Protein AF-A0A1H2L868-F1 (afdb_monomer_lite)

Secondary structure (DSSP, 8-state):
-PPPPPSEEEEEETTEEEEEEEEEEEEEETTEEEEEEEEEEEE--SSS--EEEEEEEEEESSPPPHHHHHHHHHHHHHHHHHHTTSS-GGG--S-HHHHHHHHHTHHHHHHHHHHSS-HHHHHHT---TTTHHHHHHHHHHHHHHHHH--SS-SS-HHHHHHHHHHHHHTT-EEEE--SS-TTS--SEEEEGGGGGGTSPSEEEEEEETTEEEEEEEEEEEE-TTT-SEEEEEEE-------------------------------------------------------

Organism: NCBI:txid419479

Sequence (290 aa):
MAAEDPDEVRCVVGDLRLSVSRLGSGPLRPGEMVTHFESHVRSTSRDLPGQLFDHLFDTAEGALTARHGLRLWAGHLVQAGEDFYSDDPGGVRYPIWLSAMAARYLFDLRMVALTGATPAEMLTVGIPADRLLVGVEVAREALRAEARLSGPRLVRPESLDELRRIAANADQDVTVADPDDPRGPPLYEGPASEAHQRLSPGRYRAHLLHQPAHRLVVIVARSEMYGGPMAASFSRLRSVERPRQRANGPGAHGAATEAPSARQQSDRWAPGPRSSPRGAGGIDPPAPGL

Radius of gyration: 28.69 Å; chains: 1; bounding box: 59×84×82 Å

pLDDT: mean 76.18, std 21.94, range [26.8, 97.38]

Structure (mmCIF, N/CA/C/O backbone):
data_AF-A0A1H2L868-F1
#
_entry.id   AF-A0A1H2L868-F1
#
loop_
_atom_site.group_PDB
_atom_site.id
_atom_site.type_symbol
_atom_site.label_atom_id
_atom_site.label_alt_id
_atom_site.label_comp_id
_atom_site.label_asym_id
_atom_site.label_entity_id
_atom_site.label_seq_id
_atom_site.pdbx_PDB_ins_code
_atom_site.Cartn_x
_atom_site.Cartn_y
_atom_site.Cartn_z
_atom_site.occupancy
_atom_site.B_iso_or_equiv
_atom_site.auth_seq_id
_atom_site.auth_comp_id
_atom_site.auth_asym_id
_atom_site.auth_atom_id
_atom_site.pdbx_PDB_model_num
ATOM 1 N N . MET A 1 1 ? 7.483 -27.340 4.546 1.00 33.59 1 MET A N 1
ATOM 2 C CA . MET A 1 1 ? 6.674 -26.968 5.724 1.00 33.59 1 MET A CA 1
ATOM 3 C C . MET A 1 1 ? 6.273 -25.521 5.528 1.00 33.59 1 MET A C 1
ATOM 5 O O . MET A 1 1 ? 7.167 -24.692 5.413 1.00 33.59 1 MET A O 1
ATOM 9 N N . ALA A 1 2 ? 4.983 -25.249 5.322 1.00 35.41 2 ALA A N 1
ATOM 10 C CA . ALA A 1 2 ? 4.480 -23.883 5.206 1.00 35.41 2 ALA A CA 1
ATOM 11 C C . ALA A 1 2 ? 4.617 -23.203 6.574 1.00 35.41 2 ALA A C 1
ATOM 13 O O . ALA A 1 2 ? 4.328 -23.838 7.585 1.00 35.41 2 ALA A O 1
ATOM 14 N N . ALA A 1 3 ? 5.100 -21.963 6.608 1.00 42.28 3 ALA A N 1
ATOM 15 C CA . ALA A 1 3 ? 4.953 -21.142 7.799 1.00 42.28 3 ALA A CA 1
ATOM 16 C C . ALA A 1 3 ? 3.449 -20.903 7.975 1.00 42.28 3 ALA A C 1
ATOM 18 O O . ALA A 1 3 ? 2.815 -20.368 7.066 1.00 42.28 3 ALA A O 1
ATOM 19 N N . GLU A 1 4 ? 2.872 -21.388 9.072 1.00 51.34 4 GLU A N 1
ATOM 20 C CA . GLU A 1 4 ? 1.517 -21.008 9.458 1.00 51.34 4 GLU A CA 1
ATOM 21 C C . GLU A 1 4 ? 1.488 -19.484 9.598 1.00 51.34 4 GLU A C 1
ATOM 23 O O . GLU A 1 4 ? 2.304 -18.903 10.317 1.00 51.34 4 GLU A O 1
ATOM 28 N N . ASP A 1 5 ? 0.598 -18.836 8.845 1.00 61.66 5 ASP A N 1
ATOM 29 C CA . ASP A 1 5 ? 0.342 -17.411 9.023 1.00 61.66 5 ASP A CA 1
ATOM 30 C C . ASP A 1 5 ? -0.231 -17.222 10.434 1.00 61.66 5 ASP A C 1
ATOM 32 O O . ASP A 1 5 ? -1.131 -17.973 10.821 1.00 61.66 5 ASP A O 1
ATOM 36 N N . PRO A 1 6 ? 0.280 -16.262 11.218 1.00 75.12 6 PRO A N 1
ATOM 37 C CA . PRO A 1 6 ? -0.116 -16.127 12.608 1.00 75.12 6 PRO A CA 1
ATOM 38 C C . PRO A 1 6 ? -1.610 -15.792 12.714 1.00 75.12 6 PRO A C 1
ATOM 40 O O . PRO A 1 6 ? -2.124 -14.944 11.980 1.00 75.12 6 PRO A O 1
ATOM 43 N N . ASP A 1 7 ? -2.300 -16.442 13.656 1.00 88.00 7 ASP A N 1
ATOM 44 C CA . ASP A 1 7 ? -3.718 -16.181 13.942 1.00 88.00 7 ASP A CA 1
ATOM 45 C C . ASP A 1 7 ? -3.952 -14.779 14.533 1.00 88.00 7 ASP A C 1
ATOM 47 O O . ASP A 1 7 ? -5.082 -14.302 14.528 1.00 88.00 7 ASP A O 1
ATOM 51 N N . GLU A 1 8 ? -2.901 -14.086 14.980 1.00 92.56 8 GLU A N 1
ATOM 52 C CA . GLU A 1 8 ? -2.934 -12.685 15.405 1.00 92.56 8 GLU A CA 1
ATOM 53 C C . GLU A 1 8 ? -1.873 -11.869 14.655 1.00 92.56 8 GLU A C 1
ATOM 55 O O . GLU A 1 8 ? -0.712 -12.265 14.545 1.00 92.56 8 GLU A O 1
ATOM 60 N N . VAL A 1 9 ? -2.253 -10.682 14.184 1.00 92.19 9 VAL A N 1
ATOM 61 C CA . VAL A 1 9 ? -1.335 -9.699 13.604 1.00 92.19 9 VAL A CA 1
ATOM 62 C C . VAL A 1 9 ? -1.445 -8.394 14.378 1.00 92.19 9 VAL A C 1
ATOM 64 O O . VAL A 1 9 ? -2.538 -7.898 14.645 1.00 92.19 9 VAL A O 1
ATOM 67 N N . ARG A 1 10 ? -0.290 -7.812 14.709 1.00 93.56 10 ARG A N 1
ATOM 68 C CA . ARG A 1 10 ? -0.182 -6.501 15.354 1.00 93.56 10 ARG A CA 1
ATOM 69 C C . ARG A 1 10 ? 0.556 -5.535 14.450 1.00 93.56 10 ARG A C 1
ATOM 71 O O . ARG A 1 10 ? 1.509 -5.914 13.784 1.00 93.56 10 ARG A O 1
ATOM 78 N N . CYS A 1 11 ? 0.119 -4.289 14.471 1.00 91.00 11 CYS A N 1
ATOM 79 C CA . CYS A 1 11 ? 0.596 -3.232 13.601 1.00 91.00 11 CYS A CA 1
ATOM 80 C C . CYS A 1 11 ? 0.611 -1.911 14.382 1.00 91.00 11 CYS A C 1
ATOM 82 O O . CYS A 1 11 ? -0.270 -1.655 15.205 1.00 91.00 11 CYS A O 1
ATOM 84 N N . VAL A 1 12 ? 1.614 -1.067 14.140 1.00 92.25 12 VAL A N 1
ATOM 85 C CA . VAL A 1 12 ? 1.717 0.265 14.752 1.00 92.25 12 VAL A CA 1
ATOM 86 C C . VAL A 1 12 ? 1.637 1.316 13.656 1.00 92.25 12 VAL A C 1
ATOM 88 O O . VAL A 1 12 ? 2.426 1.295 12.718 1.00 92.25 12 VAL A O 1
ATOM 91 N N . VAL A 1 13 ? 0.689 2.239 13.790 1.00 90.81 13 VAL A N 1
ATOM 92 C CA . VAL A 1 13 ? 0.456 3.339 12.852 1.00 90.81 13 VAL A CA 1
ATOM 93 C C . VAL A 1 13 ? 0.521 4.647 13.628 1.00 90.81 13 VAL A C 1
ATOM 95 O O . VAL A 1 13 ? -0.447 5.058 14.265 1.00 90.81 13 VAL A O 1
ATOM 98 N N . GLY A 1 14 ? 1.699 5.272 13.642 1.00 88.88 14 GLY A N 1
ATOM 99 C CA . GLY A 1 14 ? 1.957 6.434 14.488 1.00 88.88 14 GLY A CA 1
ATOM 100 C C . GLY A 1 14 ? 1.687 6.129 15.964 1.00 88.88 14 GLY A C 1
ATOM 101 O O . GLY A 1 14 ? 2.317 5.245 16.541 1.00 88.88 14 GLY A O 1
ATOM 102 N N . ASP A 1 15 ? 0.733 6.847 16.559 1.00 94.19 15 ASP A N 1
ATOM 103 C CA . ASP A 1 15 ? 0.307 6.648 17.950 1.00 94.19 15 ASP A CA 1
ATOM 104 C C . ASP A 1 15 ? -0.870 5.657 18.080 1.00 94.19 15 ASP A C 1
ATOM 106 O O . ASP A 1 15 ? -1.464 5.537 19.149 1.00 94.19 15 ASP A O 1
ATOM 110 N N . LEU A 1 16 ? -1.240 4.943 17.013 1.00 95.50 16 LEU A N 1
ATOM 111 C CA . LEU A 1 16 ? -2.230 3.868 17.045 1.00 95.50 16 LEU A CA 1
ATOM 112 C C . LEU A 1 16 ? -1.546 2.503 17.091 1.00 95.50 16 LEU A C 1
ATOM 114 O O . LEU A 1 16 ? -0.662 2.190 16.296 1.00 95.50 16 LEU A O 1
ATOM 118 N N . ARG A 1 17 ? -2.009 1.650 18.001 1.00 96.12 17 ARG A N 1
ATOM 119 C CA . ARG A 1 17 ? -1.684 0.224 18.040 1.00 96.12 17 ARG A CA 1
ATOM 120 C C . ARG A 1 17 ? -2.900 -0.557 17.580 1.00 96.12 17 ARG A C 1
ATOM 122 O O . ARG A 1 17 ? -3.937 -0.496 18.235 1.00 96.12 17 ARG A O 1
ATOM 129 N N . LEU A 1 18 ? -2.753 -1.266 16.471 1.00 96.31 18 LEU A N 1
ATOM 130 C CA . LEU A 1 18 ? -3.766 -2.125 15.875 1.00 96.31 18 LEU A CA 1
ATOM 131 C C . LEU A 1 18 ? -3.410 -3.582 16.165 1.00 96.31 18 LEU A C 1
ATOM 133 O O . LEU A 1 18 ? -2.257 -3.988 16.014 1.00 96.31 18 LEU A O 1
ATOM 137 N N . SER A 1 19 ? -4.396 -4.372 16.556 1.00 96.25 19 SER A N 1
ATOM 138 C CA . SER A 1 19 ? -4.276 -5.821 16.688 1.00 96.25 19 SER A CA 1
ATOM 139 C C . SER A 1 19 ? -5.515 -6.469 16.101 1.00 96.25 19 SER A C 1
ATOM 141 O O . SER A 1 19 ? -6.626 -6.052 16.426 1.00 96.25 19 SER A O 1
ATOM 143 N N . VAL A 1 20 ? -5.319 -7.469 15.248 1.00 96.69 20 VAL A N 1
ATOM 144 C CA . VAL A 1 20 ? -6.406 -8.259 14.680 1.00 96.69 20 VAL A CA 1
ATOM 145 C C . VAL A 1 20 ? -6.110 -9.736 14.864 1.00 96.69 20 VAL A C 1
ATOM 147 O O . VAL A 1 20 ? -5.048 -10.207 14.456 1.00 96.69 20 VAL A O 1
ATOM 150 N N . SER A 1 21 ? -7.069 -10.455 15.437 1.00 95.88 21 SER A N 1
ATOM 151 C CA . SER A 1 21 ? -7.020 -11.899 15.647 1.00 95.88 21 SER A CA 1
ATOM 152 C C . SER A 1 21 ? -8.098 -12.579 14.813 1.00 95.88 21 SER A C 1
ATOM 154 O O . SER A 1 21 ? -9.251 -12.150 14.800 1.00 95.88 21 SER A O 1
ATOM 156 N N . ARG A 1 22 ? -7.751 -13.654 14.108 1.00 94.12 22 ARG A N 1
ATOM 157 C CA . ARG A 1 22 ? -8.720 -14.506 13.417 1.00 94.12 22 ARG A CA 1
ATOM 158 C C . ARG A 1 22 ? -9.338 -15.464 14.430 1.00 94.12 22 ARG A C 1
ATOM 160 O O . ARG A 1 22 ? -8.647 -16.324 14.963 1.00 94.12 22 ARG A O 1
ATOM 167 N N . LEU A 1 23 ? -10.643 -15.347 14.653 1.00 92.88 23 LEU A N 1
ATOM 168 C CA . LEU A 1 23 ? -11.370 -16.200 15.597 1.00 92.88 23 LEU A CA 1
ATOM 169 C C . LEU A 1 23 ? -11.798 -17.529 14.970 1.00 92.88 23 LEU A C 1
ATOM 171 O O . LEU A 1 23 ? -11.873 -18.551 15.647 1.00 92.88 23 LEU A O 1
ATOM 175 N N . GLY A 1 24 ? -12.069 -17.531 13.666 1.00 89.75 24 GLY A N 1
ATOM 176 C CA . GLY A 1 24 ? -12.454 -18.738 12.950 1.00 89.75 24 GLY A CA 1
ATOM 177 C C . GLY A 1 24 ? -12.959 -18.447 11.548 1.00 89.75 24 GLY A C 1
ATOM 178 O O . GLY A 1 24 ? -13.069 -17.298 11.119 1.00 89.75 24 GLY A O 1
ATOM 179 N N . SER A 1 25 ? -13.246 -19.501 10.794 1.00 90.69 25 SER A N 1
ATOM 180 C CA . SER A 1 25 ? -13.912 -19.394 9.496 1.00 90.69 25 SER A CA 1
ATOM 181 C C . SER A 1 25 ? -14.921 -20.520 9.342 1.00 90.69 25 SER A C 1
ATOM 183 O O . SER A 1 25 ? -14.668 -21.640 9.782 1.00 90.69 25 SER A O 1
ATOM 185 N N . GLY A 1 26 ? -16.056 -20.222 8.720 1.00 88.56 26 GLY A N 1
ATOM 186 C CA . GLY A 1 26 ? -17.133 -21.178 8.489 1.00 88.56 26 GLY A CA 1
ATOM 187 C C . GLY A 1 26 ? -17.701 -21.045 7.078 1.00 88.56 26 GLY A C 1
ATOM 188 O O . GLY A 1 26 ? -17.600 -19.975 6.479 1.00 88.56 26 GLY A O 1
ATOM 189 N N . PRO A 1 27 ? -18.281 -22.114 6.513 1.00 90.25 27 PRO A N 1
ATOM 190 C CA . PRO A 1 27 ? -18.964 -22.024 5.230 1.00 90.25 27 PRO A CA 1
ATOM 191 C C . PRO A 1 27 ? -20.231 -21.170 5.367 1.00 90.25 27 PRO A C 1
ATOM 193 O O . PRO A 1 27 ? -21.041 -21.403 6.264 1.00 90.25 27 PRO A O 1
ATOM 196 N N . LEU A 1 28 ? -20.411 -20.205 4.464 1.00 85.62 28 LEU A N 1
ATOM 197 C CA . LEU A 1 28 ? -21.647 -19.424 4.344 1.00 85.62 28 LEU A CA 1
ATOM 198 C C . LEU A 1 28 ? -22.523 -19.966 3.206 1.00 85.62 28 LEU A C 1
ATOM 200 O O . LEU A 1 28 ? -23.734 -20.121 3.362 1.00 85.62 28 LEU A O 1
ATOM 204 N N . ARG A 1 29 ? -21.898 -20.289 2.066 1.00 85.56 29 ARG A N 1
ATOM 205 C CA . ARG A 1 29 ? -22.518 -20.878 0.867 1.00 85.56 29 ARG A CA 1
ATOM 206 C C . ARG A 1 29 ? -21.549 -21.867 0.204 1.00 85.56 29 ARG A C 1
ATOM 208 O O . ARG A 1 29 ? -20.372 -21.892 0.564 1.00 85.56 29 ARG A O 1
ATOM 215 N N . PRO A 1 30 ? -21.996 -22.699 -0.756 1.00 86.69 30 PRO A N 1
ATOM 216 C CA . PRO A 1 30 ? -21.083 -23.552 -1.511 1.00 86.69 30 PRO A CA 1
ATOM 217 C C . PRO A 1 30 ? -19.983 -22.718 -2.181 1.00 86.69 30 PRO A C 1
ATOM 219 O O . PRO A 1 30 ? -20.274 -21.885 -3.033 1.00 86.69 30 PRO A O 1
ATOM 222 N N . GLY A 1 31 ? -18.731 -22.939 -1.775 1.00 82.00 31 GLY A N 1
ATOM 223 C CA . GLY A 1 31 ? -17.572 -22.197 -2.280 1.00 82.00 31 GLY A CA 1
ATOM 224 C C . GLY A 1 31 ? -17.321 -20.838 -1.622 1.00 82.00 31 GLY A C 1
ATOM 225 O O . GLY A 1 31 ? -16.381 -20.171 -2.024 1.00 82.00 31 GLY A O 1
ATOM 226 N N . GLU A 1 32 ? -18.099 -20.433 -0.615 1.00 84.25 32 GLU A N 1
ATOM 227 C CA . GLU A 1 32 ? -17.940 -19.155 0.089 1.00 84.25 32 GLU A CA 1
ATOM 228 C C . GLU A 1 32 ? -17.758 -19.393 1.592 1.00 84.25 32 GLU A C 1
ATOM 230 O O . GLU A 1 32 ? -18.572 -20.054 2.248 1.00 84.25 32 GLU A O 1
ATOM 235 N N . MET A 1 33 ? -16.687 -18.837 2.150 1.00 88.44 33 MET A N 1
ATOM 236 C CA . MET A 1 33 ? -16.376 -18.865 3.572 1.00 88.44 33 MET A CA 1
ATOM 237 C C . MET A 1 33 ? -16.549 -17.476 4.173 1.00 88.44 33 MET A C 1
ATOM 239 O O . MET A 1 33 ? -16.067 -16.496 3.614 1.00 88.44 33 MET A O 1
ATOM 243 N N . VAL A 1 34 ? -17.182 -17.408 5.341 1.00 89.69 34 VAL A N 1
ATOM 244 C CA . VAL A 1 34 ? -17.142 -16.231 6.207 1.00 89.69 34 VAL A CA 1
ATOM 245 C C . VAL A 1 34 ? -16.027 -16.413 7.232 1.00 89.69 34 VAL A C 1
ATOM 247 O O . VAL A 1 34 ? -15.941 -17.451 7.895 1.00 89.69 34 VAL A O 1
ATOM 250 N N . THR A 1 35 ? -15.162 -15.415 7.365 1.00 90.69 35 THR A N 1
ATOM 251 C CA . THR A 1 35 ? -14.119 -15.367 8.392 1.00 90.69 35 THR A CA 1
ATOM 252 C C . THR A 1 35 ? -14.478 -14.307 9.425 1.00 90.69 35 THR A C 1
ATOM 254 O O . THR A 1 35 ? -14.838 -13.185 9.074 1.00 90.69 35 THR A O 1
ATOM 257 N N . HIS A 1 36 ? -14.378 -14.670 10.706 1.00 94.25 36 HIS A N 1
ATOM 258 C CA . HIS A 1 36 ? -14.614 -13.770 11.833 1.00 94.25 36 HIS A CA 1
ATOM 259 C C . HIS A 1 36 ? -13.283 -13.303 12.413 1.00 94.25 36 HIS A C 1
ATOM 261 O O . HIS A 1 36 ? -12.395 -14.111 12.709 1.00 94.25 36 HIS A O 1
ATOM 267 N N . PHE A 1 37 ? -13.171 -11.993 12.590 1.00 95.31 37 PHE A N 1
ATOM 268 C CA . PHE A 1 37 ? -12.029 -11.336 13.189 1.00 95.31 37 PHE A CA 1
ATOM 269 C C . PHE A 1 37 ? -12.427 -10.571 14.443 1.00 95.31 37 PHE A C 1
ATOM 271 O O . PHE A 1 37 ? -13.473 -9.924 14.519 1.00 95.31 37 PHE A O 1
ATOM 278 N N . GLU A 1 38 ? -11.528 -10.598 15.407 1.00 96.56 38 GLU A N 1
ATOM 279 C CA . GLU A 1 38 ? -11.505 -9.698 16.541 1.00 96.56 38 GLU A CA 1
ATOM 280 C C . GLU A 1 38 ? -10.518 -8.579 16.247 1.00 96.56 38 GLU A C 1
ATOM 282 O O . GLU A 1 38 ? -9.378 -8.849 15.875 1.00 96.56 38 GLU A O 1
ATOM 287 N N . SER A 1 39 ? -10.950 -7.330 16.377 1.00 95.94 39 SER A N 1
ATOM 288 C CA . SER A 1 39 ? -10.131 -6.162 16.073 1.00 95.94 39 SER A CA 1
ATOM 289 C C . SER A 1 39 ? -10.068 -5.236 17.269 1.00 95.94 39 SER A C 1
ATOM 291 O O . SER A 1 39 ? -11.067 -4.948 17.922 1.00 95.94 39 SER A O 1
ATOM 293 N N . HIS A 1 40 ? -8.874 -4.742 17.556 1.00 97.25 40 HIS A N 1
ATOM 294 C CA . HIS A 1 40 ? -8.645 -3.832 18.658 1.00 97.25 40 HIS A CA 1
ATOM 295 C C . HIS A 1 40 ? -7.701 -2.716 18.223 1.00 97.25 40 HIS A C 1
ATOM 297 O O . HIS A 1 40 ? -6.685 -2.939 17.560 1.00 97.25 40 HIS A O 1
ATOM 303 N N . VAL A 1 41 ? -8.067 -1.490 18.585 1.00 97.38 41 VAL A N 1
ATOM 304 C CA . VAL A 1 41 ? -7.269 -0.287 18.368 1.00 97.38 41 VAL A CA 1
ATOM 305 C C . VAL A 1 41 ? -7.085 0.435 19.687 1.00 97.38 41 VAL A C 1
ATOM 307 O O . VAL A 1 41 ? -8.033 0.647 20.439 1.00 97.38 41 VAL A O 1
ATOM 310 N N . ARG A 1 42 ? -5.853 0.854 19.953 1.00 97.31 42 ARG A N 1
ATOM 311 C CA . ARG A 1 42 ? -5.505 1.660 21.118 1.00 97.31 42 ARG A CA 1
ATOM 312 C C . ARG A 1 42 ? -4.668 2.854 20.699 1.00 97.31 42 ARG A C 1
ATOM 314 O O . ARG A 1 42 ? -3.664 2.691 20.013 1.00 97.31 42 ARG A O 1
ATOM 321 N N . SER A 1 43 ? -5.039 4.031 21.185 1.00 96.81 43 SER A N 1
ATOM 322 C CA . SER A 1 43 ? -4.212 5.230 21.102 1.00 96.81 43 SER A CA 1
ATOM 323 C C . SER A 1 43 ? -3.171 5.253 22.224 1.00 96.81 43 SER A C 1
ATOM 325 O O . SER A 1 43 ? -3.479 4.996 23.392 1.00 96.81 43 SER A O 1
ATOM 327 N N . THR A 1 44 ? -1.926 5.567 21.876 1.00 94.81 44 THR A N 1
ATOM 328 C CA . THR A 1 44 ? -0.851 5.924 22.810 1.00 94.81 44 THR A CA 1
ATOM 329 C C . THR A 1 44 ? -0.659 7.433 22.938 1.00 94.81 44 THR A C 1
ATOM 331 O O . THR A 1 44 ? 0.191 7.864 23.717 1.00 94.81 44 THR A O 1
ATOM 334 N N . SER A 1 45 ? -1.430 8.235 22.197 1.00 92.56 45 SER A N 1
ATOM 335 C CA . SER A 1 45 ? -1.386 9.692 22.296 1.00 92.56 45 SER A CA 1
ATOM 336 C C . SER A 1 45 ? -1.920 10.149 23.653 1.00 92.56 45 SER A C 1
ATOM 338 O O . SER A 1 45 ? -2.938 9.649 24.135 1.00 92.56 45 SER A O 1
ATOM 340 N N . ARG A 1 46 ? -1.234 11.121 24.266 1.00 90.88 46 ARG A N 1
ATOM 341 C CA . ARG A 1 46 ? -1.693 11.752 25.513 1.00 90.88 46 ARG A CA 1
ATOM 342 C C . ARG A 1 46 ? -2.891 12.671 25.288 1.00 90.88 46 ARG A C 1
ATOM 344 O O . ARG A 1 46 ? -3.697 12.821 26.197 1.00 90.88 46 ARG A O 1
ATOM 351 N N . ASP A 1 47 ? -3.001 13.244 24.093 1.00 90.62 47 ASP A N 1
ATOM 352 C CA . ASP A 1 47 ? -4.010 14.258 23.770 1.00 90.62 47 ASP A CA 1
ATOM 353 C C . ASP A 1 47 ? -5.340 13.626 23.347 1.00 90.62 47 ASP A C 1
ATOM 355 O O . ASP A 1 47 ? -6.406 14.194 23.562 1.00 90.62 47 ASP A O 1
ATOM 359 N N . LEU A 1 48 ? -5.280 12.427 22.759 1.00 91.06 48 LEU A N 1
ATOM 360 C CA . LEU A 1 48 ? -6.441 11.670 22.290 1.00 91.06 48 LEU A CA 1
ATOM 361 C C . LEU A 1 48 ? -6.365 10.217 22.790 1.00 91.06 48 LEU A C 1
ATOM 363 O O . LEU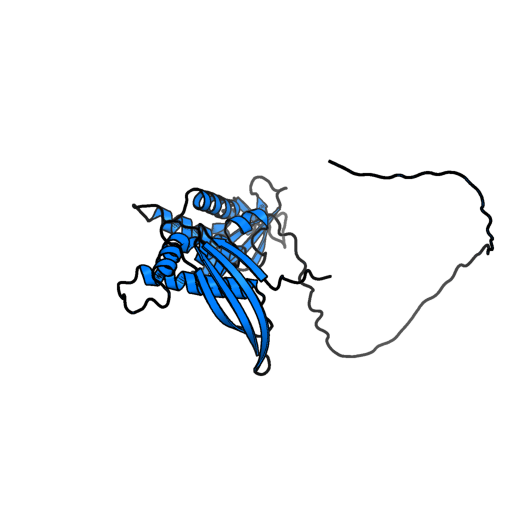 A 1 48 ? -6.187 9.302 21.979 1.00 91.06 48 LEU A O 1
ATOM 367 N N . PRO A 1 49 ? -6.434 9.973 24.113 1.00 93.25 49 PRO A N 1
ATOM 368 C CA . PRO A 1 49 ? -6.390 8.625 24.658 1.00 93.25 49 PRO A CA 1
ATOM 369 C C . PRO A 1 49 ? -7.702 7.892 24.369 1.00 93.25 49 PRO A C 1
ATOM 371 O O . PRO A 1 49 ? -8.791 8.455 24.463 1.00 93.25 49 PRO A O 1
ATOM 374 N N . GLY A 1 50 ? -7.603 6.605 24.058 1.00 94.69 50 GLY A N 1
ATOM 375 C CA . GLY A 1 50 ? -8.774 5.789 23.783 1.00 94.69 50 GLY A CA 1
ATOM 376 C C . GLY A 1 50 ? -8.409 4.373 23.379 1.00 94.69 50 GLY A C 1
ATOM 377 O O . GLY A 1 50 ? -7.287 4.093 22.948 1.00 94.69 50 GLY A O 1
ATOM 378 N N . GLN A 1 51 ? -9.371 3.476 23.542 1.00 96.94 51 GLN A N 1
ATOM 379 C CA . GLN A 1 51 ? -9.308 2.121 23.020 1.00 96.94 51 GLN A CA 1
ATOM 380 C C . GLN A 1 51 ? -10.685 1.731 22.494 1.00 96.94 51 GLN A C 1
ATOM 382 O O . GLN A 1 51 ? -11.702 2.128 23.065 1.00 96.94 51 GLN A O 1
ATOM 387 N N . LEU A 1 52 ? -10.708 0.986 21.398 1.00 96.81 52 LEU A N 1
ATOM 388 C CA . LEU A 1 52 ? -11.922 0.439 20.815 1.00 96.81 52 LEU A CA 1
ATOM 389 C C . LEU A 1 52 ? -11.676 -1.022 20.465 1.00 96.81 52 LEU A C 1
ATOM 391 O O . LEU A 1 52 ? -10.610 -1.392 19.970 1.00 96.81 52 LEU A O 1
ATOM 395 N N . PHE A 1 53 ? -12.692 -1.822 20.732 1.00 95.81 53 PHE A N 1
ATOM 396 C CA . PHE A 1 53 ? -12.769 -3.224 20.387 1.00 95.81 53 PHE A CA 1
ATOM 397 C C . PHE A 1 53 ? -13.955 -3.413 19.447 1.00 95.81 53 PHE A C 1
ATOM 399 O O . PHE A 1 53 ? -15.019 -2.846 19.701 1.00 95.81 53 PHE A O 1
ATOM 406 N N . ASP A 1 54 ? -13.765 -4.174 18.376 1.00 94.38 54 ASP A N 1
ATOM 407 C CA . ASP A 1 54 ? -14.791 -4.422 17.371 1.00 94.38 54 ASP A CA 1
ATOM 408 C C . ASP A 1 54 ? -14.660 -5.834 16.785 1.00 94.38 54 ASP A C 1
ATOM 410 O O . ASP A 1 54 ? -13.602 -6.469 16.836 1.00 94.38 54 ASP A O 1
ATOM 414 N N . HIS A 1 55 ? -15.749 -6.318 16.200 1.00 93.38 55 HIS A N 1
ATOM 415 C CA . HIS A 1 55 ? -15.785 -7.575 15.473 1.00 93.38 55 HIS A CA 1
ATOM 416 C C . HIS A 1 55 ? -16.021 -7.314 13.997 1.00 93.38 55 HIS A C 1
ATOM 418 O O . HIS A 1 55 ? -16.954 -6.614 13.609 1.00 93.38 55 HIS A O 1
ATOM 424 N N . LEU A 1 56 ? -15.190 -7.934 13.169 1.00 92.00 56 LEU A N 1
ATOM 425 C CA . LEU A 1 56 ? -15.257 -7.786 11.727 1.00 92.00 56 LEU A CA 1
ATOM 426 C C . LEU A 1 56 ? -15.538 -9.130 11.076 1.00 92.00 56 LEU A C 1
ATOM 428 O O . LEU A 1 56 ? -15.059 -10.173 11.525 1.00 92.00 56 LEU A O 1
ATOM 432 N N . PHE A 1 57 ? -16.292 -9.088 9.988 1.00 90.88 57 PHE A N 1
ATOM 433 C CA . PHE A 1 57 ? -16.616 -10.254 9.185 1.00 90.88 57 PHE A CA 1
ATOM 434 C C . PHE A 1 57 ? -16.329 -9.930 7.735 1.00 90.88 57 PHE A C 1
ATOM 436 O O . PHE A 1 57 ? -16.618 -8.824 7.280 1.00 90.88 57 PHE A O 1
ATOM 443 N N . ASP A 1 58 ? -15.782 -10.903 7.024 1.00 89.62 58 ASP A N 1
ATOM 444 C CA . ASP A 1 58 ? -15.600 -10.799 5.586 1.00 89.62 58 ASP A CA 1
ATOM 445 C C . ASP A 1 58 ? -15.799 -12.167 4.932 1.00 89.62 58 ASP A C 1
ATOM 447 O O . ASP A 1 58 ? -15.660 -13.211 5.582 1.00 89.62 58 ASP A O 1
ATOM 451 N N . THR A 1 59 ? -16.170 -12.149 3.657 1.00 85.62 59 THR A N 1
ATOM 452 C CA . THR A 1 59 ? -16.535 -13.328 2.871 1.00 85.62 59 THR A CA 1
ATOM 453 C C . THR A 1 59 ? -15.603 -13.490 1.683 1.00 85.62 59 THR A C 1
ATOM 455 O O . THR A 1 59 ? -15.389 -12.548 0.923 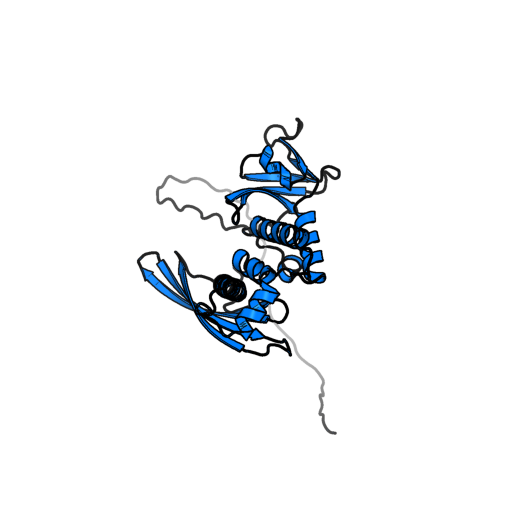1.00 85.62 59 THR A O 1
ATOM 458 N N . ALA A 1 60 ? -15.073 -14.694 1.486 1.00 83.00 60 ALA A N 1
ATOM 459 C CA . ALA A 1 60 ? -14.203 -15.010 0.357 1.00 83.00 60 ALA A CA 1
ATOM 460 C C . ALA A 1 60 ? -14.327 -16.481 -0.057 1.00 83.00 60 ALA A C 1
ATOM 462 O O . ALA A 1 60 ? -14.878 -17.304 0.670 1.00 83.00 60 ALA A O 1
ATOM 463 N N . GLU A 1 61 ? -13.755 -16.843 -1.207 1.00 74.56 61 GLU A N 1
ATOM 464 C CA . GLU A 1 61 ? -13.736 -18.233 -1.696 1.00 74.56 61 GLU A CA 1
ATOM 465 C C . GLU A 1 61 ? -12.903 -19.193 -0.815 1.00 74.56 61 GLU A C 1
ATOM 467 O O . GLU A 1 61 ? -12.901 -20.408 -1.016 1.00 74.56 61 GLU A O 1
ATOM 472 N N . GLY A 1 62 ? -12.192 -18.669 0.188 1.00 77.06 62 GLY A N 1
ATOM 473 C CA . GLY A 1 62 ? -11.407 -19.447 1.140 1.00 77.06 62 GLY A CA 1
ATOM 474 C C . GLY A 1 62 ? -11.184 -18.709 2.457 1.00 77.06 62 GLY A C 1
ATOM 475 O O . GLY A 1 62 ? -11.562 -17.550 2.612 1.00 77.06 62 GLY A O 1
ATOM 476 N N . ALA A 1 63 ? -10.558 -19.395 3.41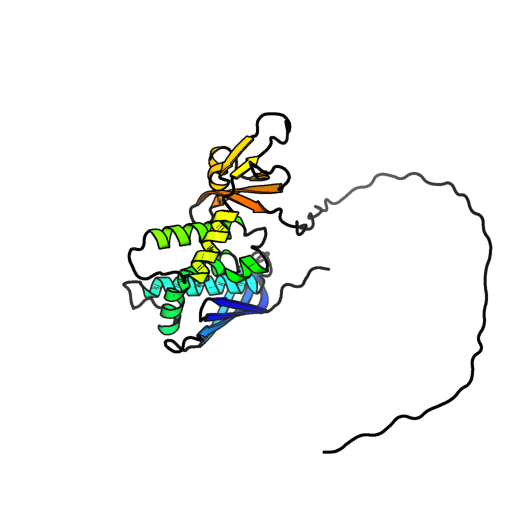5 1.00 78.50 63 ALA A N 1
ATOM 477 C CA . ALA A 1 63 ? -10.298 -18.833 4.735 1.00 78.50 63 ALA A CA 1
ATOM 478 C C . ALA A 1 63 ? -9.344 -17.635 4.647 1.00 78.50 63 ALA A C 1
ATOM 480 O O . ALA A 1 63 ? -8.205 -17.755 4.186 1.00 78.50 63 ALA A O 1
ATOM 481 N N . LEU A 1 64 ? -9.804 -16.489 5.138 1.00 86.12 64 LEU A N 1
ATOM 482 C CA . LEU A 1 64 ? -8.993 -15.287 5.232 1.00 86.12 64 LEU A CA 1
ATOM 483 C C . LEU A 1 64 ? -8.023 -15.389 6.421 1.00 86.12 64 LEU A C 1
ATOM 485 O O . LEU A 1 64 ? -8.268 -16.087 7.409 1.00 86.12 64 LEU A O 1
ATOM 489 N N . THR A 1 65 ? -6.887 -14.702 6.320 1.00 89.75 65 THR A N 1
ATOM 490 C CA . THR A 1 65 ? -5.852 -14.668 7.373 1.00 89.75 65 THR A CA 1
ATOM 491 C C . THR A 1 65 ? -6.016 -13.437 8.264 1.00 89.75 65 THR A C 1
ATOM 493 O O . THR A 1 65 ? -6.662 -12.469 7.865 1.00 89.75 65 THR A O 1
ATOM 496 N N . ALA A 1 66 ? -5.396 -13.410 9.449 1.00 89.50 66 ALA A N 1
ATOM 497 C CA . ALA A 1 66 ? -5.438 -12.236 10.333 1.00 89.50 66 ALA A CA 1
ATOM 498 C C . ALA A 1 66 ? -4.917 -10.953 9.652 1.00 89.50 66 ALA A C 1
ATOM 500 O O . ALA A 1 66 ? -5.410 -9.857 9.910 1.00 89.50 66 ALA A O 1
ATOM 501 N N . ARG A 1 67 ? -3.990 -11.082 8.692 1.00 89.69 67 ARG A N 1
ATOM 502 C CA . ARG A 1 67 ? -3.521 -9.961 7.863 1.00 89.69 67 ARG A CA 1
ATOM 503 C C . ARG A 1 67 ? -4.604 -9.410 6.928 1.00 89.69 67 ARG A C 1
ATOM 505 O O . ARG A 1 67 ? -4.621 -8.209 6.675 1.00 89.69 67 ARG A O 1
ATOM 512 N N . HIS A 1 68 ? -5.519 -10.247 6.438 1.00 89.00 68 HIS A N 1
ATOM 513 C CA . HIS A 1 68 ? -6.702 -9.768 5.714 1.00 89.00 68 HIS A CA 1
ATOM 514 C C . HIS A 1 68 ? -7.633 -8.990 6.648 1.00 89.00 68 HIS A C 1
ATOM 516 O O . HIS A 1 68 ? -8.069 -7.900 6.290 1.00 89.00 68 HIS A O 1
ATOM 522 N N . GLY A 1 69 ? -7.844 -9.486 7.870 1.00 90.62 69 GLY A N 1
ATOM 523 C CA . GLY A 1 69 ? -8.589 -8.758 8.897 1.00 90.62 69 GLY A CA 1
ATOM 524 C C . GLY A 1 69 ? -7.960 -7.398 9.234 1.00 90.62 69 GLY A C 1
ATOM 525 O O . GLY A 1 69 ? -8.673 -6.404 9.314 1.00 90.62 69 GLY A O 1
ATOM 526 N N . LEU A 1 70 ? -6.626 -7.311 9.338 1.00 93.62 70 LEU A N 1
ATOM 527 C CA . LEU A 1 70 ? -5.922 -6.035 9.532 1.00 93.62 70 LEU A CA 1
ATOM 528 C C . LEU A 1 70 ? -6.187 -5.050 8.388 1.00 93.62 70 LEU A C 1
ATOM 530 O O . LEU A 1 70 ? -6.400 -3.867 8.641 1.00 93.62 70 LEU A O 1
ATOM 534 N N . ARG A 1 71 ? -6.187 -5.526 7.139 1.00 92.00 71 ARG A N 1
ATOM 535 C CA . ARG A 1 71 ? -6.493 -4.695 5.966 1.00 92.00 71 ARG A CA 1
ATOM 536 C C . ARG A 1 71 ? -7.915 -4.158 6.015 1.00 92.00 71 ARG A C 1
ATOM 538 O O . ARG A 1 71 ? -8.118 -2.966 5.804 1.00 92.00 71 ARG A O 1
ATOM 545 N N . LEU A 1 72 ? -8.873 -5.029 6.328 1.00 91.88 72 LEU A N 1
ATOM 546 C CA . LEU A 1 72 ? -10.271 -4.649 6.490 1.00 91.88 72 LEU A CA 1
ATOM 547 C C . LEU A 1 72 ? -10.413 -3.596 7.596 1.00 91.88 72 LEU A C 1
ATOM 549 O O . LEU A 1 72 ? -10.986 -2.533 7.368 1.00 91.88 72 LEU A O 1
ATOM 553 N N . TRP A 1 73 ? -9.814 -3.844 8.765 1.00 95.69 73 TRP A N 1
ATOM 554 C CA . TRP A 1 73 ? -9.861 -2.920 9.894 1.00 95.69 73 TRP A CA 1
ATOM 555 C C . TRP A 1 73 ? -9.229 -1.567 9.575 1.00 95.69 73 TRP A C 1
ATOM 557 O O . TRP A 1 73 ? -9.821 -0.525 9.842 1.00 95.69 73 TRP A O 1
ATOM 567 N N . ALA A 1 74 ? -8.058 -1.564 8.938 1.00 95.38 74 ALA A N 1
ATOM 568 C CA . ALA A 1 74 ? -7.431 -0.335 8.477 1.00 95.38 74 ALA A CA 1
ATOM 569 C C . ALA A 1 74 ? -8.321 0.408 7.467 1.00 95.38 74 ALA A C 1
ATOM 571 O O . ALA A 1 74 ? -8.415 1.625 7.553 1.00 95.38 74 ALA A O 1
ATOM 572 N N . GLY A 1 75 ? -9.034 -0.297 6.581 1.00 92.38 75 GLY A N 1
ATOM 573 C CA . GLY A 1 75 ? -10.025 0.300 5.679 1.00 92.38 75 GLY A CA 1
ATOM 574 C C . GLY A 1 75 ? -11.168 1.008 6.416 1.00 92.38 75 GLY A C 1
ATOM 575 O O . GLY A 1 75 ? -11.507 2.140 6.078 1.00 92.38 75 GLY A O 1
ATOM 576 N N . HIS A 1 76 ? -11.704 0.401 7.480 1.00 94.38 76 HIS A N 1
ATOM 577 C CA . HIS A 1 76 ? -12.698 1.050 8.346 1.00 94.38 76 HIS A CA 1
ATOM 578 C C . HIS A 1 76 ? -12.156 2.322 9.011 1.00 94.38 76 HIS A C 1
ATOM 580 O O . HIS A 1 76 ? -12.863 3.326 9.095 1.00 94.38 76 HIS A O 1
ATOM 586 N N . LEU A 1 77 ? -10.897 2.302 9.458 1.00 95.44 77 LEU A N 1
ATOM 587 C CA . LEU A 1 77 ? -10.254 3.479 10.040 1.00 95.44 77 LEU A CA 1
ATOM 588 C C . LEU A 1 77 ? -9.968 4.561 8.992 1.00 95.44 77 LEU A C 1
ATOM 590 O O . LEU A 1 77 ? -10.116 5.738 9.298 1.00 95.44 77 LEU A O 1
ATOM 594 N N . VAL A 1 78 ? -9.614 4.192 7.757 1.00 93.00 78 VAL A N 1
ATOM 595 C CA . VAL A 1 78 ? -9.491 5.151 6.646 1.00 93.00 78 VAL A CA 1
ATOM 596 C C . VAL A 1 78 ? -10.808 5.893 6.446 1.00 93.00 78 VAL A C 1
ATOM 598 O O . VAL A 1 78 ? -10.801 7.120 6.460 1.00 93.00 78 VAL A O 1
ATOM 601 N N . GLN A 1 79 ? -11.929 5.168 6.370 1.00 90.94 79 GLN A N 1
ATOM 602 C CA . GLN A 1 79 ? -13.251 5.789 6.268 1.00 90.94 79 GLN A CA 1
ATOM 603 C C . GLN A 1 79 ? -13.522 6.722 7.457 1.00 90.94 79 GLN A C 1
ATOM 605 O O . GLN A 1 79 ? -13.909 7.866 7.261 1.00 90.94 79 GLN A O 1
ATOM 610 N N . ALA A 1 80 ? -13.229 6.283 8.686 1.00 92.81 80 ALA A N 1
ATOM 611 C CA . ALA A 1 80 ? -13.406 7.109 9.882 1.00 92.81 80 ALA A CA 1
ATOM 612 C C . ALA A 1 80 ? -12.593 8.417 9.839 1.00 92.81 80 ALA A C 1
ATOM 614 O O . ALA A 1 80 ? -13.054 9.455 10.315 1.00 92.81 80 ALA A O 1
ATOM 615 N N . GLY A 1 81 ? -11.374 8.367 9.296 1.00 91.12 81 GLY A N 1
ATOM 616 C CA . GLY A 1 81 ? -10.515 9.537 9.132 1.00 91.12 81 GLY A CA 1
ATOM 617 C C . GLY A 1 81 ? -10.973 10.477 8.016 1.00 91.12 81 GLY A C 1
ATOM 618 O O . GLY A 1 81 ? -10.821 11.688 8.147 1.00 91.12 81 GLY A O 1
ATOM 619 N N . GLU A 1 82 ? -11.552 9.944 6.942 1.00 88.25 82 GLU A N 1
ATOM 620 C CA . GLU A 1 82 ? -12.180 10.740 5.879 1.00 88.25 82 GLU A CA 1
ATOM 621 C C . GLU A 1 82 ? -13.452 11.430 6.386 1.00 88.25 82 GLU A C 1
ATOM 623 O O . GLU A 1 82 ? -13.602 12.640 6.213 1.00 88.25 82 GLU A O 1
ATOM 628 N N . ASP A 1 83 ? -14.305 10.692 7.101 1.00 87.19 83 ASP A N 1
ATOM 629 C CA . ASP A 1 83 ? -15.541 11.203 7.699 1.00 87.19 83 ASP A CA 1
ATOM 630 C C . ASP A 1 83 ? -15.268 12.326 8.712 1.00 87.19 83 ASP A C 1
ATOM 632 O O . ASP A 1 83 ? -16.085 13.229 8.867 1.00 87.19 83 ASP A O 1
ATOM 636 N N . PHE A 1 84 ? -14.111 12.320 9.387 1.00 87.94 84 PHE A N 1
ATOM 637 C CA . PHE A 1 84 ? -13.731 13.372 10.339 1.00 87.94 84 PHE A CA 1
ATOM 638 C C . PHE A 1 84 ? -13.626 14.766 9.700 1.00 87.94 84 PHE A C 1
ATOM 640 O O . PHE A 1 84 ? -13.877 15.765 10.372 1.00 87.94 84 PHE A O 1
ATOM 647 N N . TYR A 1 85 ? -13.243 14.838 8.424 1.00 78.50 85 TYR A N 1
ATOM 648 C CA . TYR A 1 85 ? -13.172 16.092 7.669 1.00 78.50 85 TYR A CA 1
ATOM 649 C C . TYR A 1 85 ? -14.454 16.389 6.881 1.00 78.50 85 TYR A C 1
ATOM 651 O O . TYR A 1 85 ? -14.512 17.410 6.200 1.00 78.50 85 TYR A O 1
ATOM 659 N N . SER A 1 86 ? -15.456 15.508 6.940 1.00 80.62 86 SER A N 1
ATOM 660 C CA . SER A 1 86 ? -16.729 15.707 6.253 1.00 80.62 86 SER A CA 1
ATOM 661 C C . SER A 1 86 ? -17.549 16.808 6.927 1.00 80.62 86 SER A C 1
ATOM 663 O O . SER A 1 86 ? -17.626 16.885 8.153 1.00 80.62 86 SER A O 1
ATOM 665 N N . ASP A 1 87 ? -18.228 17.620 6.116 1.00 72.06 87 ASP A N 1
ATOM 666 C CA . ASP A 1 87 ? -19.156 18.657 6.580 1.00 72.06 87 ASP A CA 1
ATOM 667 C C . ASP A 1 87 ? -20.466 18.080 7.167 1.00 72.06 87 ASP A C 1
ATOM 669 O O . ASP A 1 87 ? -21.319 18.839 7.630 1.00 72.06 87 ASP A O 1
ATOM 673 N N . ASP A 1 88 ? -20.645 16.750 7.162 1.00 75.50 88 ASP A N 1
ATOM 674 C CA . ASP A 1 88 ? -21.798 16.058 7.751 1.00 75.50 88 ASP A CA 1
ATOM 675 C C . ASP A 1 88 ? -21.460 15.414 9.116 1.00 75.50 88 ASP A C 1
ATOM 677 O O . ASP A 1 88 ? -21.039 14.252 9.182 1.00 75.50 88 ASP A O 1
ATOM 681 N N . PRO A 1 89 ? -21.673 16.126 10.241 1.00 56.06 89 PRO A N 1
ATOM 682 C CA . PRO A 1 89 ? -21.342 15.628 11.575 1.00 56.06 89 PRO A CA 1
ATOM 683 C C . PRO A 1 89 ? -22.220 14.451 12.034 1.00 56.06 89 PRO A C 1
ATOM 685 O O . PRO A 1 89 ? -21.887 13.807 13.030 1.00 56.06 89 PRO A O 1
ATOM 688 N N . GLY A 1 90 ? -23.329 14.148 11.343 1.00 58.91 90 GLY A N 1
ATOM 689 C CA . GLY A 1 90 ? -24.203 13.014 11.663 1.00 58.91 90 GLY A CA 1
ATOM 690 C C . GLY A 1 90 ? -23.677 11.657 11.180 1.00 58.91 90 GLY A C 1
ATOM 691 O O . GLY A 1 90 ? -24.200 10.623 11.597 1.00 58.91 90 GLY A O 1
ATOM 692 N N . GLY A 1 91 ? -22.649 11.649 10.324 1.00 65.62 91 GLY A N 1
ATOM 693 C CA . GLY A 1 91 ? -22.131 10.443 9.672 1.00 65.62 91 GLY A CA 1
ATOM 694 C C . GLY A 1 91 ? -21.049 9.680 10.442 1.00 65.62 91 GLY A C 1
ATOM 695 O O . GLY A 1 91 ? -20.683 8.577 10.036 1.00 65.62 91 GLY A O 1
ATOM 696 N N . VAL A 1 92 ? -20.520 10.222 11.547 1.00 71.00 92 VAL A N 1
ATOM 697 C CA . VAL A 1 92 ? -19.334 9.643 12.200 1.00 71.00 92 VAL A CA 1
ATOM 698 C C . VAL A 1 92 ? -19.693 8.352 12.946 1.00 71.00 92 VAL A C 1
ATOM 700 O O . VAL A 1 92 ? -20.193 8.364 14.070 1.00 71.00 92 VAL A O 1
ATOM 703 N N . ARG A 1 93 ? -19.398 7.208 12.320 1.00 85.19 93 ARG A N 1
ATOM 704 C CA . ARG A 1 93 ? -19.666 5.860 12.857 1.00 85.19 93 ARG A CA 1
ATOM 705 C C . ARG A 1 93 ? -18.837 5.511 14.099 1.00 85.19 93 ARG A C 1
ATOM 707 O O . ARG A 1 93 ? -19.227 4.643 14.878 1.00 85.19 93 ARG A O 1
ATOM 714 N N . TYR A 1 94 ? -17.689 6.159 14.268 1.00 91.19 94 TYR A N 1
ATOM 715 C CA . TYR A 1 94 ? -16.716 5.859 15.315 1.00 91.19 94 TYR A CA 1
ATOM 716 C C . TYR A 1 94 ? -16.588 7.001 16.333 1.00 91.19 94 TYR A C 1
ATOM 718 O O . TYR A 1 94 ? -16.925 8.146 16.032 1.00 91.19 94 TYR A O 1
ATOM 726 N N . PRO A 1 95 ? -16.085 6.728 17.553 1.00 92.75 95 PRO A N 1
ATOM 727 C CA . PRO A 1 95 ? -15.823 7.779 18.529 1.00 92.75 95 PRO A CA 1
ATOM 728 C C . PRO A 1 95 ? -14.913 8.874 17.959 1.00 92.75 95 PRO A C 1
ATOM 730 O O . PRO A 1 95 ? -13.921 8.568 17.300 1.00 92.75 95 PRO A O 1
ATOM 733 N N . ILE A 1 96 ? -15.193 10.139 18.294 1.00 90.94 96 ILE A N 1
ATOM 734 C CA . ILE A 1 96 ? -14.475 11.312 17.757 1.00 90.94 96 ILE A CA 1
ATOM 735 C C . ILE A 1 96 ? -12.954 11.187 17.911 1.00 90.94 96 ILE A C 1
ATOM 737 O O . ILE A 1 96 ? -12.220 11.528 16.988 1.00 90.94 96 ILE A O 1
ATOM 741 N N . TRP A 1 97 ? -12.463 10.668 19.045 1.00 94.12 97 TRP A N 1
ATOM 742 C CA . TRP A 1 97 ? -11.022 10.484 19.257 1.00 94.12 97 TRP A CA 1
ATOM 743 C C . TRP A 1 97 ? -10.402 9.541 18.218 1.00 94.12 97 TRP A C 1
ATOM 745 O O . TRP A 1 97 ? -9.280 9.779 17.778 1.00 94.12 97 TRP A O 1
ATOM 755 N N . LEU A 1 98 ? -11.122 8.487 17.815 1.00 95.38 98 LEU A N 1
ATOM 756 C CA . LEU A 1 98 ? -10.636 7.502 16.857 1.00 95.38 98 LEU A CA 1
ATOM 757 C C . LEU A 1 98 ? -10.663 8.081 15.449 1.00 95.38 98 LEU A C 1
ATOM 759 O O . LEU A 1 98 ? -9.666 7.961 14.749 1.00 95.38 98 LEU A O 1
ATOM 763 N N . SER A 1 99 ? -11.744 8.764 15.068 1.00 93.69 99 SER A N 1
ATOM 764 C CA . SER A 1 99 ? -11.845 9.453 13.776 1.00 93.69 99 SER A CA 1
ATOM 765 C C . SER A 1 99 ? -10.768 10.533 13.630 1.00 93.69 99 SER A C 1
ATOM 767 O O . SER A 1 99 ? -10.075 10.573 12.620 1.00 93.69 99 SER A O 1
ATOM 769 N N . ALA A 1 100 ? -10.522 11.335 14.672 1.00 91.50 100 ALA A N 1
ATOM 770 C CA . ALA A 1 100 ? -9.454 12.339 14.686 1.00 91.50 100 ALA A CA 1
ATOM 771 C C . ALA A 1 100 ? -8.050 11.713 14.586 1.00 91.50 100 ALA A C 1
ATOM 773 O O . ALA A 1 100 ? -7.187 12.200 13.853 1.00 91.50 100 ALA A O 1
ATOM 774 N N . MET A 1 101 ? -7.805 10.614 15.307 1.00 94.75 101 MET A N 1
ATOM 775 C CA . MET A 1 101 ? -6.539 9.881 15.215 1.00 94.75 101 MET A CA 1
ATOM 776 C C . MET A 1 101 ? -6.362 9.233 13.841 1.00 94.75 101 MET A C 1
ATOM 778 O O . MET A 1 101 ? -5.275 9.285 13.273 1.00 94.75 101 MET A O 1
ATOM 782 N N . ALA A 1 102 ? -7.421 8.651 13.285 1.00 93.56 102 ALA A N 1
ATOM 783 C CA . ALA A 1 102 ? -7.392 8.046 11.966 1.00 93.56 102 ALA A CA 1
ATOM 784 C C . ALA A 1 102 ? -7.174 9.093 10.869 1.00 93.56 102 ALA A C 1
ATOM 786 O O . ALA A 1 102 ? -6.357 8.870 9.986 1.00 93.56 102 ALA A O 1
ATOM 787 N N . ALA A 1 103 ? -7.797 10.267 10.979 1.00 90.06 103 ALA A N 1
ATOM 788 C CA . ALA A 1 103 ? -7.545 11.417 10.114 1.00 90.06 103 ALA A CA 1
ATOM 789 C C . ALA A 1 103 ? -6.070 11.850 10.157 1.00 90.06 103 ALA A C 1
ATOM 791 O O . ALA A 1 103 ? -5.439 12.049 9.119 1.00 90.06 103 ALA A O 1
ATOM 792 N N . ARG A 1 104 ? -5.482 11.912 11.360 1.00 90.19 104 ARG A N 1
ATOM 793 C CA . ARG A 1 104 ? -4.065 12.255 11.555 1.00 90.19 104 ARG A CA 1
ATOM 794 C C . ARG A 1 104 ? -3.103 11.251 10.912 1.00 90.19 104 ARG A C 1
ATOM 796 O O . ARG A 1 104 ? -2.031 11.654 10.473 1.00 90.19 104 ARG A O 1
ATOM 803 N N . TYR A 1 105 ? -3.459 9.967 10.871 1.00 90.38 105 TYR A N 1
ATOM 804 C CA . TYR A 1 105 ? -2.632 8.901 10.288 1.00 90.38 105 TYR A CA 1
ATOM 805 C C . TYR A 1 105 ? -3.249 8.289 9.027 1.00 90.38 105 TYR A C 1
ATOM 807 O O . TYR A 1 105 ? -2.979 7.133 8.697 1.00 90.38 105 TYR A O 1
ATOM 815 N N . LEU A 1 106 ? -4.069 9.062 8.310 1.00 87.12 106 LEU A N 1
ATOM 816 C CA . LEU A 1 106 ? -4.902 8.560 7.217 1.00 87.12 106 LEU A CA 1
ATOM 817 C C . LEU A 1 106 ? -4.070 7.890 6.123 1.00 87.12 106 LEU A C 1
ATOM 819 O O . LEU A 1 106 ? -4.447 6.853 5.581 1.00 87.12 106 LEU A O 1
ATOM 823 N N . PHE A 1 107 ? -2.903 8.460 5.832 1.00 81.94 107 PHE A N 1
ATOM 824 C CA . PHE A 1 107 ? -2.001 7.924 4.828 1.00 81.94 107 PHE A CA 1
ATOM 825 C C . PHE A 1 107 ? -1.423 6.552 5.218 1.00 81.94 107 PHE A C 1
ATOM 827 O O . PHE A 1 107 ? -1.534 5.590 4.457 1.00 81.94 107 PHE A O 1
ATOM 834 N N . ASP A 1 108 ? -0.850 6.445 6.417 1.00 85.62 108 ASP A N 1
ATOM 835 C CA . ASP A 1 108 ? -0.275 5.193 6.913 1.00 85.62 108 ASP A CA 1
ATOM 836 C C . ASP A 1 108 ? -1.362 4.108 7.040 1.00 85.62 108 ASP A C 1
ATOM 838 O O . ASP A 1 108 ? -1.124 2.940 6.738 1.00 85.62 108 ASP A O 1
ATOM 842 N N . LEU A 1 109 ? -2.591 4.492 7.400 1.00 90.81 109 LEU A N 1
ATOM 843 C CA . LEU A 1 109 ? -3.741 3.587 7.413 1.00 90.81 109 LEU A CA 1
ATOM 844 C C . LEU A 1 109 ? -4.137 3.120 6.007 1.00 90.81 109 LEU A C 1
ATOM 846 O O . LEU A 1 109 ? -4.408 1.934 5.832 1.00 90.81 109 LEU A O 1
ATOM 850 N N . ARG A 1 110 ? -4.110 3.991 4.987 1.00 86.94 110 ARG A N 1
ATOM 851 C CA . ARG A 1 110 ? -4.337 3.592 3.583 1.00 86.94 110 ARG A CA 1
ATOM 852 C C . ARG A 1 110 ? -3.282 2.597 3.098 1.00 86.94 110 ARG A C 1
ATOM 854 O O . ARG A 1 110 ? -3.638 1.611 2.451 1.00 86.94 110 ARG A O 1
ATOM 861 N N . MET A 1 111 ? -2.009 2.797 3.456 1.00 84.19 111 MET A N 1
ATOM 862 C CA . MET A 1 111 ? -0.940 1.825 3.182 1.00 84.19 111 MET A CA 1
ATOM 863 C C . MET A 1 111 ? -1.281 0.454 3.776 1.00 84.19 111 MET A C 1
ATOM 865 O O . MET A 1 111 ? -1.259 -0.554 3.063 1.00 84.19 111 MET A O 1
ATOM 869 N N . VAL A 1 112 ? -1.651 0.417 5.060 1.00 89.94 112 VAL A N 1
ATOM 870 C CA . VAL A 1 112 ? -2.007 -0.827 5.755 1.00 89.94 112 VAL A CA 1
ATOM 871 C C . VAL A 1 112 ? -3.267 -1.454 5.158 1.00 89.94 112 VAL A C 1
ATOM 873 O O . VAL A 1 112 ? -3.282 -2.660 4.937 1.00 89.94 112 VAL A O 1
ATOM 876 N N . ALA A 1 113 ? -4.296 -0.677 4.819 1.00 88.25 113 ALA A N 1
ATOM 877 C CA . ALA A 1 113 ? -5.531 -1.183 4.217 1.00 88.25 113 ALA A CA 1
ATOM 878 C C . ALA A 1 113 ? -5.274 -1.878 2.866 1.00 88.25 113 ALA A C 1
ATOM 880 O O . ALA A 1 113 ? -5.764 -2.980 2.589 1.00 88.25 113 ALA A O 1
ATOM 881 N N . LEU A 1 114 ? -4.437 -1.272 2.026 1.00 82.88 114 LEU A N 1
ATOM 882 C CA . LEU A 1 114 ? -4.177 -1.767 0.676 1.00 82.88 114 LEU A CA 1
ATOM 883 C C . LEU A 1 114 ? -3.161 -2.917 0.645 1.00 82.88 114 LEU A C 1
ATOM 885 O O . LEU A 1 114 ? -3.312 -3.860 -0.141 1.00 82.88 114 LEU A O 1
ATOM 889 N N . THR A 1 115 ? -2.147 -2.871 1.512 1.00 80.12 115 THR A N 1
ATOM 890 C CA . THR A 1 115 ? -1.001 -3.796 1.461 1.00 80.12 115 THR A CA 1
ATOM 891 C C . THR A 1 115 ? -0.949 -4.799 2.612 1.00 80.12 115 THR A C 1
ATOM 893 O O . THR A 1 115 ? -0.319 -5.848 2.479 1.00 80.12 115 THR A O 1
ATOM 896 N N . GLY A 1 116 ? -1.619 -4.516 3.730 1.00 83.88 116 GLY A N 1
ATOM 897 C CA . GLY A 1 116 ? -1.494 -5.276 4.974 1.00 83.88 116 GLY A CA 1
ATOM 898 C C . GLY A 1 116 ? -0.148 -5.092 5.674 1.00 83.88 116 GLY A C 1
ATOM 899 O O . GLY A 1 116 ? 0.206 -5.936 6.495 1.00 83.88 116 GLY A O 1
ATOM 900 N N . ALA A 1 117 ? 0.606 -4.047 5.318 1.00 80.81 117 ALA A N 1
ATOM 901 C CA . ALA A 1 117 ? 1.893 -3.699 5.902 1.00 80.81 117 ALA A CA 1
ATOM 902 C C . ALA A 1 117 ? 1.967 -2.195 6.199 1.00 80.81 117 ALA A C 1
ATOM 904 O O . ALA A 1 117 ? 1.454 -1.363 5.447 1.00 80.81 117 ALA A O 1
ATOM 905 N N . THR A 1 118 ? 2.628 -1.855 7.300 1.00 77.12 118 THR A N 1
ATOM 906 C CA . THR A 1 118 ? 3.028 -0.476 7.619 1.00 77.12 118 THR A CA 1
ATOM 907 C C . THR A 1 118 ? 4.206 -0.034 6.752 1.00 77.12 118 THR A C 1
ATOM 909 O O . THR A 1 118 ? 4.961 -0.894 6.285 1.00 77.12 118 THR A O 1
ATOM 912 N N . PRO A 1 119 ? 4.443 1.284 6.594 1.00 68.81 119 PRO A N 1
ATOM 913 C CA . PRO A 1 119 ? 5.670 1.786 5.973 1.00 68.81 119 PRO A CA 1
ATOM 914 C C . PRO A 1 119 ? 6.934 1.113 6.542 1.00 68.81 119 PRO A C 1
ATOM 916 O O . PRO A 1 119 ? 7.689 0.498 5.791 1.00 68.81 119 PRO A O 1
ATOM 919 N N . ALA A 1 120 ? 7.066 1.065 7.872 1.00 71.19 120 ALA A N 1
ATOM 920 C CA . ALA A 1 120 ? 8.214 0.463 8.555 1.00 71.19 120 ALA A CA 1
ATOM 921 C C . ALA A 1 120 ? 8.395 -1.048 8.280 1.00 71.19 120 ALA A C 1
ATOM 923 O O . ALA A 1 120 ? 9.521 -1.546 8.145 1.00 71.19 120 ALA A O 1
ATOM 924 N N . GLU A 1 121 ? 7.302 -1.811 8.184 1.00 70.81 121 GLU A N 1
ATOM 925 C CA . GLU A 1 121 ? 7.355 -3.232 7.809 1.00 70.81 121 GLU A CA 1
ATOM 926 C C . GLU A 1 121 ? 7.821 -3.421 6.362 1.00 70.81 121 GLU A C 1
ATOM 928 O O . GLU A 1 121 ? 8.544 -4.377 6.070 1.00 70.81 121 GLU A O 1
ATOM 933 N N . MET A 1 122 ? 7.480 -2.495 5.461 1.00 68.88 122 MET A N 1
ATOM 934 C CA . MET A 1 122 ? 7.930 -2.561 4.070 1.00 68.88 122 MET A CA 1
ATOM 935 C C . MET A 1 122 ? 9.450 -2.431 3.939 1.00 68.88 122 MET A C 1
ATOM 937 O O . MET A 1 122 ? 10.010 -3.017 3.015 1.00 68.88 122 MET A O 1
ATOM 941 N N . LEU A 1 123 ? 10.137 -1.723 4.842 1.00 61.91 123 LEU A N 1
ATOM 942 C CA . LEU A 1 123 ? 11.605 -1.674 4.852 1.00 61.91 123 LEU A CA 1
ATOM 943 C C . LEU A 1 123 ? 12.248 -2.912 5.483 1.00 61.91 123 LEU A C 1
ATOM 945 O O . LEU A 1 123 ? 13.286 -3.374 5.012 1.00 61.91 123 LEU A O 1
ATOM 949 N N . THR A 1 124 ? 11.668 -3.427 6.567 1.00 61.31 124 THR A N 1
ATOM 950 C CA . THR A 1 124 ? 12.291 -4.491 7.373 1.00 61.31 124 THR A CA 1
ATOM 951 C C . THR A 1 124 ? 12.026 -5.888 6.825 1.00 61.31 124 THR A C 1
ATOM 953 O O . THR A 1 124 ? 12.923 -6.730 6.818 1.00 61.31 124 THR A O 1
ATOM 956 N N . VAL A 1 125 ? 10.809 -6.129 6.341 1.00 61.16 125 VAL A N 1
ATOM 957 C CA . VAL A 1 125 ? 10.359 -7.432 5.830 1.00 61.16 125 VAL A CA 1
ATOM 958 C C . VAL A 1 125 ? 10.159 -7.394 4.310 1.00 61.16 125 VAL A C 1
ATOM 960 O O . VAL A 1 125 ? 10.186 -8.438 3.655 1.00 61.16 125 VAL A O 1
ATOM 963 N N . GLY A 1 126 ? 10.042 -6.197 3.726 1.00 58.50 126 GLY A N 1
ATOM 964 C CA . GLY A 1 126 ? 9.715 -6.015 2.316 1.00 58.50 126 GLY A CA 1
ATOM 965 C C . GLY A 1 126 ? 8.207 -5.948 2.082 1.00 58.50 126 GLY A C 1
ATOM 966 O O . GLY A 1 126 ? 7.398 -6.392 2.896 1.00 58.50 126 GLY A O 1
ATOM 967 N N . ILE A 1 127 ? 7.812 -5.416 0.928 1.00 63.97 127 ILE A N 1
ATOM 968 C CA . ILE A 1 127 ? 6.425 -5.510 0.465 1.00 63.97 127 ILE A CA 1
ATOM 969 C C . ILE A 1 127 ? 6.192 -6.951 -0.015 1.00 63.97 127 ILE A C 1
ATOM 971 O O . ILE A 1 127 ? 7.031 -7.461 -0.772 1.00 63.97 127 ILE A O 1
ATOM 975 N N . PRO A 1 128 ? 5.074 -7.612 0.352 1.00 63.91 128 PRO A N 1
ATOM 976 C CA . PRO A 1 128 ? 4.708 -8.893 -0.240 1.00 63.91 128 PRO A CA 1
ATOM 977 C C . PRO A 1 128 ? 4.801 -8.836 -1.767 1.00 63.91 128 PRO A C 1
ATOM 979 O O . PRO A 1 128 ? 4.409 -7.848 -2.390 1.00 63.91 128 PRO A O 1
ATOM 982 N N . ALA A 1 129 ? 5.349 -9.884 -2.383 1.00 64.00 129 ALA A N 1
ATOM 983 C CA . ALA A 1 129 ? 5.667 -9.887 -3.813 1.00 64.00 129 ALA A CA 1
ATOM 984 C C . ALA A 1 129 ? 4.442 -9.647 -4.719 1.00 64.00 129 ALA A C 1
ATOM 986 O O . ALA A 1 129 ? 4.591 -9.172 -5.844 1.00 64.00 129 ALA A O 1
ATOM 987 N N . ASP A 1 130 ? 3.247 -9.986 -4.240 1.00 66.56 130 ASP A N 1
ATOM 988 C CA . ASP A 1 130 ? 1.947 -9.750 -4.871 1.00 66.56 130 ASP A CA 1
ATOM 989 C C . ASP A 1 130 ? 1.399 -8.327 -4.646 1.00 66.56 130 ASP A C 1
ATOM 991 O O . ASP A 1 130 ? 0.472 -7.919 -5.337 1.00 66.56 130 ASP A O 1
ATOM 995 N N . ARG A 1 131 ? 1.979 -7.552 -3.720 1.00 74.62 131 ARG A N 1
ATOM 996 C CA . ARG A 1 131 ? 1.539 -6.201 -3.313 1.00 74.62 131 ARG A CA 1
ATOM 997 C C . ARG A 1 131 ? 2.535 -5.090 -3.634 1.00 74.62 131 ARG A C 1
ATOM 999 O O . ARG A 1 131 ? 2.266 -3.925 -3.358 1.00 74.62 131 ARG A O 1
ATOM 1006 N N . LEU A 1 132 ? 3.671 -5.437 -4.230 1.00 79.25 132 LEU A N 1
ATOM 1007 C CA . LEU A 1 132 ? 4.758 -4.515 -4.563 1.00 79.25 132 LEU A CA 1
ATOM 1008 C C . LEU A 1 132 ? 4.307 -3.255 -5.303 1.00 79.25 132 LEU A C 1
ATOM 1010 O O . LEU A 1 132 ? 4.638 -2.150 -4.884 1.00 79.25 132 LEU A O 1
ATOM 1014 N N . LEU A 1 133 ? 3.553 -3.421 -6.395 1.00 83.69 133 LEU A N 1
ATOM 1015 C CA . LEU A 1 133 ? 3.093 -2.288 -7.197 1.00 83.69 133 LEU A CA 1
ATOM 1016 C C . LEU A 1 133 ? 2.165 -1.372 -6.406 1.00 83.69 133 LEU A C 1
ATOM 1018 O O . LEU A 1 133 ? 2.344 -0.161 -6.451 1.00 83.69 133 LEU A O 1
ATOM 1022 N N . VAL A 1 134 ? 1.250 -1.953 -5.629 1.00 84.44 134 VAL A N 1
ATOM 1023 C CA . VAL A 1 134 ? 0.319 -1.199 -4.783 1.00 84.44 134 VAL A CA 1
ATOM 1024 C C . VAL A 1 134 ? 1.082 -0.363 -3.760 1.00 84.44 134 VAL A C 1
ATOM 1026 O O . VAL A 1 134 ? 0.827 0.827 -3.631 1.00 84.44 134 VAL A O 1
ATOM 1029 N N . GLY A 1 135 ? 2.082 -0.938 -3.083 1.00 81.50 135 GLY A N 1
ATOM 1030 C CA . GLY A 1 135 ? 2.896 -0.186 -2.123 1.00 81.50 135 GLY A CA 1
ATOM 1031 C C . GLY A 1 135 ? 3.642 0.999 -2.752 1.00 81.50 135 GLY A C 1
ATOM 1032 O O . GLY A 1 135 ? 3.713 2.069 -2.152 1.00 81.50 135 GLY A O 1
ATOM 1033 N N . VAL A 1 136 ? 4.150 0.844 -3.980 1.00 87.38 136 VAL A N 1
ATOM 1034 C CA . VAL A 1 136 ? 4.770 1.951 -4.737 1.00 87.38 136 VAL A CA 1
ATOM 1035 C C . VAL A 1 136 ? 3.735 2.998 -5.134 1.00 87.38 136 VAL A C 1
ATOM 1037 O O . VAL A 1 136 ? 4.019 4.194 -5.091 1.00 87.38 136 VAL A O 1
ATOM 1040 N N . GLU A 1 137 ? 2.547 2.562 -5.537 1.00 87.75 137 GLU A N 1
ATOM 1041 C CA . GLU A 1 137 ? 1.473 3.437 -5.987 1.00 87.75 137 GLU A CA 1
ATOM 1042 C C . GLU A 1 137 ? 1.030 4.376 -4.867 1.00 87.75 137 GLU A C 1
ATOM 1044 O O . GLU A 1 137 ? 1.007 5.595 -5.048 1.00 87.75 137 GLU A O 1
ATOM 1049 N N . VAL A 1 138 ? 0.780 3.811 -3.687 1.00 84.00 138 VAL A N 1
ATOM 1050 C CA . VAL A 1 138 ? 0.381 4.574 -2.507 1.00 84.00 138 VAL A CA 1
ATOM 1051 C C . VAL A 1 138 ? 1.515 5.505 -2.063 1.00 84.00 138 VAL A C 1
ATOM 1053 O O . VAL A 1 138 ? 1.261 6.673 -1.781 1.00 84.00 138 VAL A O 1
ATOM 1056 N N . ALA A 1 139 ? 2.778 5.056 -2.092 1.00 84.69 139 ALA A N 1
ATOM 1057 C CA . ALA A 1 139 ? 3.920 5.917 -1.774 1.00 84.69 139 ALA A CA 1
ATOM 1058 C C . ALA A 1 139 ? 4.049 7.117 -2.728 1.00 84.69 139 ALA A C 1
ATOM 1060 O O . ALA A 1 139 ? 4.244 8.248 -2.280 1.00 84.69 139 ALA A O 1
ATOM 1061 N N . ARG A 1 140 ? 3.898 6.898 -4.040 1.00 88.81 140 ARG A N 1
ATOM 1062 C CA . ARG A 1 140 ? 3.908 7.981 -5.037 1.00 88.81 140 ARG A CA 1
ATOM 1063 C C . ARG A 1 140 ? 2.750 8.947 -4.817 1.00 88.81 140 ARG A C 1
ATOM 1065 O O . ARG A 1 140 ? 2.952 10.153 -4.949 1.00 88.81 140 ARG A O 1
ATOM 1072 N N . GLU A 1 141 ? 1.566 8.449 -4.468 1.00 85.94 141 GLU A N 1
ATOM 1073 C CA . GLU A 1 141 ? 0.439 9.332 -4.183 1.00 85.94 141 GLU A CA 1
ATOM 1074 C C . GLU A 1 141 ? 0.655 10.178 -2.935 1.00 85.94 141 GLU A C 1
ATOM 1076 O O . GLU A 1 141 ? 0.416 11.381 -2.986 1.00 85.94 141 GLU A O 1
ATOM 1081 N N . ALA A 1 142 ? 1.170 9.595 -1.851 1.00 80.75 142 ALA A N 1
ATOM 1082 C CA . ALA A 1 142 ? 1.523 10.340 -0.642 1.00 80.75 142 ALA A CA 1
ATOM 1083 C C . ALA A 1 142 ? 2.367 11.569 -0.961 1.00 80.75 142 ALA A C 1
ATOM 1085 O O . ALA A 1 142 ? 2.081 12.678 -0.520 1.00 80.75 142 ALA A O 1
ATOM 1086 N N . LEU A 1 143 ? 3.419 11.349 -1.753 1.00 85.88 143 LEU A N 1
ATOM 1087 C CA . LEU A 1 143 ? 4.386 12.377 -2.096 1.00 85.88 143 LEU A CA 1
ATOM 1088 C C . LEU A 1 143 ? 3.757 13.457 -2.979 1.00 85.88 143 LEU A C 1
ATOM 1090 O O . LEU A 1 143 ? 4.079 14.632 -2.818 1.00 85.88 143 LEU A O 1
ATOM 1094 N N . ARG A 1 144 ? 2.838 13.084 -3.880 1.00 86.62 144 ARG A N 1
ATOM 1095 C CA . ARG A 1 144 ? 2.071 14.045 -4.689 1.00 86.62 144 ARG A CA 1
ATOM 1096 C C . ARG A 1 144 ? 1.100 14.856 -3.841 1.00 86.62 144 ARG A C 1
ATOM 1098 O O . ARG A 1 144 ? 1.023 16.067 -4.029 1.00 86.62 144 ARG A O 1
ATOM 1105 N N . ALA A 1 145 ? 0.368 14.208 -2.939 1.00 78.69 145 ALA A N 1
ATOM 1106 C CA . ALA A 1 145 ? -0.569 14.868 -2.040 1.00 78.69 145 ALA A CA 1
ATOM 1107 C C . ALA A 1 145 ? 0.167 15.864 -1.135 1.00 78.69 145 ALA A C 1
ATOM 1109 O O . ALA A 1 145 ? -0.209 17.031 -1.079 1.00 78.69 145 ALA A O 1
ATOM 1110 N N . GLU A 1 146 ? 1.279 15.444 -0.531 1.00 79.50 146 GLU A N 1
ATOM 1111 C CA . GLU A 1 146 ? 2.126 16.301 0.300 1.00 79.50 146 GLU A CA 1
ATOM 1112 C C . GLU A 1 146 ? 2.701 17.488 -0.489 1.00 79.50 146 GLU A C 1
ATOM 1114 O O . GLU A 1 146 ? 2.682 18.614 -0.005 1.00 79.50 146 GLU A O 1
ATOM 1119 N N . ALA A 1 147 ? 3.144 17.282 -1.735 1.00 82.56 147 ALA A N 1
ATOM 1120 C CA . ALA A 1 147 ? 3.654 18.365 -2.582 1.00 82.56 147 ALA A CA 1
ATOM 1121 C C . ALA A 1 147 ? 2.587 19.409 -2.971 1.00 82.56 147 ALA A C 1
ATOM 1123 O O . ALA A 1 147 ? 2.934 20.540 -3.310 1.00 82.56 147 ALA A O 1
ATOM 1124 N N . ARG A 1 148 ? 1.298 19.044 -2.951 1.00 79.12 148 ARG A N 1
ATOM 1125 C CA . ARG A 1 148 ? 0.176 19.951 -3.257 1.00 79.12 148 ARG A CA 1
ATOM 1126 C C . ARG A 1 148 ? -0.272 20.772 -2.050 1.00 79.12 148 ARG A C 1
ATOM 1128 O O . ARG A 1 148 ? -0.974 21.766 -2.223 1.00 79.12 148 ARG A O 1
ATOM 1135 N N . LEU A 1 149 ? 0.106 20.374 -0.840 1.00 71.75 149 LEU A N 1
ATOM 1136 C CA . LEU A 1 149 ? -0.301 21.057 0.380 1.00 71.75 149 LEU A CA 1
ATOM 1137 C C . LEU A 1 149 ? 0.653 22.210 0.679 1.00 71.75 149 LEU A C 1
ATOM 1139 O O . LEU A 1 149 ? 1.853 22.030 0.840 1.00 71.75 149 LEU A O 1
ATOM 1143 N N . SER A 1 150 ? 0.102 23.416 0.797 1.00 49.75 150 SER A N 1
ATOM 1144 C CA . SER A 1 150 ? 0.844 24.605 1.249 1.00 49.75 150 SER A CA 1
ATOM 1145 C C . SER A 1 150 ? 0.728 24.837 2.768 1.00 49.75 150 SER A C 1
ATOM 1147 O O . SER A 1 150 ? 0.949 25.948 3.238 1.00 49.75 150 SER A O 1
ATOM 1149 N N . GLY A 1 151 ? 0.341 23.810 3.535 1.00 57.41 151 GLY A N 1
ATOM 1150 C CA . GLY A 1 151 ? -0.017 23.896 4.957 1.00 57.41 151 GLY A CA 1
ATOM 1151 C C . GLY A 1 151 ? 0.774 22.946 5.873 1.00 57.41 151 GLY A C 1
ATOM 1152 O O . GLY A 1 151 ? 1.850 22.478 5.494 1.00 57.41 151 GLY A O 1
ATOM 1153 N N . PRO A 1 152 ? 0.271 22.663 7.094 1.00 53.56 152 PRO A N 1
ATOM 1154 C CA . PRO A 1 152 ? 0.899 21.712 8.008 1.00 53.56 152 PRO A CA 1
ATOM 1155 C C . PRO A 1 152 ? 1.007 20.330 7.352 1.00 53.56 152 PRO A C 1
ATOM 1157 O O . PRO A 1 152 ? 0.039 19.855 6.761 1.00 53.56 152 PRO A O 1
ATOM 1160 N N . ARG A 1 153 ? 2.181 19.697 7.462 1.00 58.16 153 ARG A N 1
ATOM 1161 C CA . ARG A 1 153 ? 2.461 18.390 6.846 1.00 58.16 153 ARG A CA 1
ATOM 1162 C C . ARG A 1 153 ? 1.461 17.337 7.319 1.00 58.16 153 ARG A C 1
ATOM 1164 O O . ARG A 1 153 ? 1.292 17.169 8.529 1.00 58.16 153 ARG A O 1
ATOM 1171 N N . LEU A 1 154 ? 0.848 16.608 6.384 1.00 58.09 154 LEU A N 1
ATOM 1172 C CA . LEU A 1 154 ? -0.031 15.477 6.713 1.00 58.09 154 LEU A CA 1
ATOM 1173 C C . LEU A 1 154 ? 0.777 14.231 7.068 1.00 58.09 154 LEU A C 1
ATOM 1175 O O . LEU A 1 154 ? 0.314 13.373 7.815 1.00 58.09 154 LEU A O 1
ATOM 1179 N N . VAL A 1 155 ? 1.997 14.140 6.539 1.00 64.94 155 VAL A N 1
ATOM 1180 C CA . VAL A 1 155 ? 2.892 13.005 6.746 1.00 64.94 155 VAL A CA 1
ATOM 1181 C C . VAL A 1 155 ? 4.051 13.423 7.645 1.00 64.94 155 VAL A C 1
ATOM 1183 O O . VAL A 1 155 ? 4.674 14.474 7.463 1.00 64.94 155 VAL A O 1
ATOM 1186 N N . ARG A 1 156 ? 4.370 12.586 8.636 1.00 70.56 156 ARG A N 1
ATOM 1187 C CA . ARG A 1 156 ? 5.531 12.816 9.505 1.00 70.56 156 ARG A CA 1
ATOM 1188 C C . ARG A 1 156 ? 6.823 12.821 8.679 1.00 70.56 156 ARG A C 1
ATOM 1190 O O . ARG A 1 156 ? 6.910 12.062 7.716 1.00 70.56 156 ARG A O 1
ATOM 1197 N N . PRO A 1 157 ? 7.844 13.615 9.052 1.00 75.88 157 PRO A N 1
ATOM 1198 C CA . PRO A 1 157 ? 9.102 13.671 8.308 1.00 75.88 157 PRO A CA 1
ATOM 1199 C C . PRO A 1 157 ? 9.733 12.293 8.080 1.00 75.88 157 PRO A C 1
ATOM 1201 O O . PRO A 1 157 ? 10.191 12.008 6.978 1.00 75.88 157 PRO A O 1
ATOM 1204 N N . GLU A 1 158 ? 9.691 11.424 9.092 1.00 73.50 158 GLU A N 1
ATOM 1205 C CA . GLU A 1 158 ? 10.290 10.091 9.031 1.00 73.50 158 GLU A CA 1
ATOM 1206 C C . GLU A 1 158 ? 9.567 9.189 8.019 1.00 73.50 158 GLU A C 1
ATOM 1208 O O . GLU A 1 158 ? 10.212 8.580 7.163 1.00 73.50 158 GLU A O 1
ATOM 1213 N N . SER A 1 159 ? 8.229 9.163 8.069 1.00 72.69 159 SER A N 1
ATOM 1214 C CA . SER A 1 159 ? 7.396 8.437 7.103 1.00 72.69 159 SER A CA 1
ATOM 1215 C C . SER A 1 159 ? 7.583 9.000 5.692 1.00 72.69 159 SER A C 1
ATOM 1217 O O . SER A 1 159 ? 7.670 8.261 4.720 1.00 72.69 159 SER A O 1
ATOM 1219 N N . LEU A 1 160 ? 7.711 10.317 5.553 1.00 81.00 160 LEU A N 1
ATOM 1220 C CA . LEU A 1 160 ? 7.882 10.975 4.261 1.00 81.00 160 LEU A CA 1
ATOM 1221 C C . LEU A 1 160 ? 9.222 10.580 3.606 1.00 81.00 160 LEU A C 1
ATOM 1223 O O . LEU A 1 160 ? 9.257 10.241 2.421 1.00 81.00 160 LEU A O 1
ATOM 1227 N N . ASP A 1 161 ? 10.314 10.535 4.369 1.00 81.81 161 ASP A N 1
ATOM 1228 C CA . ASP A 1 161 ? 11.618 10.067 3.877 1.00 81.81 161 ASP A CA 1
ATOM 1229 C C . ASP A 1 161 ? 11.626 8.571 3.528 1.00 81.81 161 ASP A C 1
ATOM 1231 O O . ASP A 1 161 ? 12.334 8.126 2.619 1.00 81.81 161 ASP A O 1
ATOM 1235 N N . GLU A 1 162 ? 10.828 7.767 4.224 1.00 79.25 162 GLU A N 1
ATOM 1236 C CA . GLU A 1 162 ? 10.594 6.367 3.875 1.00 79.25 162 GLU A CA 1
ATOM 1237 C C . GLU A 1 162 ? 9.847 6.222 2.542 1.00 79.25 162 GLU A C 1
ATOM 1239 O O . GLU A 1 162 ? 10.295 5.483 1.663 1.00 79.25 162 GLU A O 1
ATOM 1244 N N . LEU A 1 163 ? 8.790 7.002 2.326 1.00 82.69 163 LEU A N 1
ATOM 1245 C CA . LEU A 1 163 ? 8.025 6.984 1.077 1.00 82.69 163 LEU A CA 1
ATOM 1246 C C . LEU A 1 163 ? 8.859 7.471 -0.108 1.00 82.69 163 LEU A C 1
ATOM 1248 O O . LEU A 1 163 ? 8.806 6.867 -1.180 1.00 82.69 163 LEU A O 1
ATOM 1252 N N . ARG A 1 164 ? 9.696 8.499 0.090 1.00 88.31 164 ARG A N 1
ATOM 1253 C CA . ARG A 1 164 ? 10.682 8.939 -0.914 1.00 88.31 164 ARG A CA 1
ATOM 1254 C C . ARG A 1 164 ? 11.622 7.807 -1.304 1.00 88.31 164 ARG A C 1
ATOM 1256 O O . ARG A 1 164 ? 11.863 7.607 -2.491 1.00 88.31 164 ARG A O 1
ATOM 1263 N N . ARG A 1 165 ? 12.126 7.045 -0.328 1.00 86.31 165 ARG A N 1
ATOM 1264 C CA . ARG A 1 165 ? 13.006 5.896 -0.591 1.00 86.31 165 ARG A CA 1
ATOM 1265 C C . ARG A 1 165 ? 12.290 4.791 -1.359 1.00 86.31 165 ARG A C 1
ATOM 1267 O O . ARG A 1 165 ? 12.857 4.277 -2.320 1.00 86.31 165 ARG A O 1
ATOM 1274 N N . ILE A 1 166 ? 11.059 4.447 -0.982 1.00 85.69 166 ILE A N 1
ATOM 1275 C CA . ILE A 1 166 ? 10.251 3.449 -1.701 1.00 85.69 166 ILE A CA 1
ATOM 1276 C C . ILE A 1 166 ? 10.023 3.895 -3.150 1.00 85.69 166 ILE A C 1
ATOM 1278 O O . ILE A 1 166 ? 10.303 3.130 -4.071 1.00 85.69 166 ILE A O 1
ATOM 1282 N N . ALA A 1 167 ? 9.574 5.136 -3.359 1.00 89.56 167 ALA A N 1
ATOM 1283 C CA . ALA A 1 167 ? 9.295 5.673 -4.687 1.00 89.56 167 ALA A CA 1
ATOM 1284 C C . ALA A 1 167 ? 10.553 5.753 -5.567 1.00 89.56 167 ALA A C 1
ATOM 1286 O O . ALA A 1 167 ? 10.495 5.345 -6.724 1.00 89.56 167 ALA A O 1
ATOM 1287 N N . ALA A 1 168 ? 11.684 6.208 -5.016 1.00 89.81 168 ALA A N 1
ATOM 1288 C CA . ALA A 1 168 ? 12.952 6.306 -5.739 1.00 89.81 168 ALA A CA 1
ATOM 1289 C C . ALA A 1 168 ? 13.524 4.928 -6.108 1.00 89.81 168 ALA A C 1
ATOM 1291 O O . ALA A 1 168 ? 13.953 4.714 -7.236 1.00 89.81 168 ALA A O 1
ATOM 1292 N N . ASN A 1 169 ? 13.481 3.954 -5.193 1.00 89.50 169 ASN A N 1
ATOM 1293 C CA . ASN A 1 169 ? 13.919 2.584 -5.489 1.00 89.50 169 ASN A CA 1
ATOM 1294 C C . ASN A 1 169 ? 13.039 1.902 -6.547 1.00 89.50 169 ASN A C 1
ATOM 1296 O O . ASN A 1 169 ? 13.503 1.037 -7.292 1.00 89.50 169 ASN A O 1
ATOM 1300 N N . ALA A 1 170 ? 11.767 2.289 -6.604 1.00 91.44 170 ALA A N 1
ATOM 1301 C CA . ALA A 1 170 ? 10.804 1.791 -7.569 1.00 91.44 170 ALA A CA 1
ATOM 1302 C C . ALA A 1 170 ? 10.873 2.480 -8.941 1.00 91.44 170 ALA A C 1
ATOM 1304 O O . ALA A 1 170 ? 10.176 2.059 -9.866 1.00 91.44 170 ALA A O 1
ATOM 1305 N N . ASP A 1 171 ? 11.668 3.542 -9.065 1.00 95.12 171 ASP A N 1
ATOM 1306 C CA . ASP A 1 171 ? 11.792 4.368 -10.265 1.00 95.12 171 ASP A CA 1
ATOM 1307 C C . ASP A 1 171 ? 13.251 4.524 -10.702 1.00 95.12 171 ASP A C 1
ATOM 1309 O O . ASP A 1 171 ? 13.731 5.614 -10.997 1.00 95.12 171 ASP A O 1
ATOM 1313 N N . GLN A 1 172 ? 13.993 3.421 -10.669 1.00 93.75 172 GLN A N 1
ATOM 1314 C CA . GLN A 1 172 ? 15.378 3.414 -11.123 1.00 93.75 172 GLN A CA 1
ATOM 1315 C C . GLN A 1 172 ? 15.440 3.435 -12.653 1.00 93.75 172 GLN A C 1
ATOM 1317 O O . GLN A 1 172 ? 14.549 2.906 -13.319 1.00 93.75 172 GLN A O 1
ATOM 1322 N N . ASP A 1 173 ? 16.526 3.973 -13.207 1.00 96.19 173 ASP A N 1
ATOM 1323 C CA . ASP A 1 173 ? 16.802 3.856 -14.637 1.00 96.19 173 ASP A CA 1
ATOM 1324 C C . ASP A 1 173 ? 17.170 2.413 -14.983 1.00 96.19 173 ASP A C 1
ATOM 1326 O O . ASP A 1 173 ? 18.124 1.832 -14.447 1.00 96.19 173 ASP A O 1
ATOM 1330 N N . VAL A 1 174 ? 16.396 1.826 -15.888 1.00 95.88 174 VAL A N 1
ATOM 1331 C CA . VAL A 1 174 ? 16.445 0.407 -16.222 1.00 95.88 174 VAL A CA 1
ATOM 1332 C C . VAL A 1 174 ? 16.584 0.169 -17.716 1.00 95.88 174 VAL A C 1
ATOM 1334 O O . VAL A 1 174 ? 16.074 0.917 -18.546 1.00 95.88 174 VAL A O 1
ATOM 1337 N N . THR A 1 175 ? 17.212 -0.954 -18.043 1.00 95.69 175 THR A N 1
ATOM 1338 C CA . THR A 1 175 ? 17.222 -1.539 -19.383 1.00 95.69 175 THR A CA 1
ATOM 1339 C C . THR A 1 175 ? 16.477 -2.867 -19.348 1.00 95.69 175 THR A C 1
ATOM 1341 O O . THR A 1 175 ? 16.784 -3.741 -18.530 1.00 95.69 175 THR A O 1
ATOM 1344 N N . VAL A 1 176 ? 15.511 -3.037 -20.249 1.00 94.69 176 VAL A N 1
ATOM 1345 C CA . VAL A 1 176 ? 14.777 -4.288 -20.466 1.00 94.69 176 VAL A CA 1
ATOM 1346 C C . VAL A 1 176 ? 15.230 -4.885 -21.790 1.00 94.69 176 VAL A C 1
ATOM 1348 O O . VAL A 1 176 ? 14.924 -4.352 -22.854 1.00 94.69 176 VAL A O 1
ATOM 1351 N N . ALA A 1 177 ? 15.966 -5.991 -21.720 1.00 91.00 177 ALA A N 1
ATOM 1352 C CA . ALA A 1 177 ? 16.416 -6.709 -22.907 1.00 91.00 177 ALA A CA 1
ATOM 1353 C C . ALA A 1 177 ? 15.256 -7.459 -23.578 1.00 91.00 177 ALA A C 1
ATOM 1355 O O . ALA A 1 177 ? 14.337 -7.929 -22.897 1.00 91.00 177 ALA A O 1
ATOM 1356 N N . ASP A 1 178 ? 15.335 -7.605 -24.898 1.00 87.94 178 ASP A N 1
ATOM 1357 C CA . ASP A 1 178 ? 14.449 -8.489 -25.646 1.00 87.94 178 ASP A CA 1
ATOM 1358 C C . ASP A 1 178 ? 14.784 -9.957 -25.306 1.00 87.94 178 ASP A C 1
ATOM 1360 O O . ASP A 1 178 ? 15.952 -10.355 -25.390 1.00 87.94 178 ASP A O 1
ATOM 1364 N N . PRO A 1 179 ? 13.817 -10.772 -24.840 1.00 82.94 179 PRO A N 1
ATOM 1365 C CA . PRO A 1 179 ? 14.062 -12.186 -24.579 1.00 82.94 179 PRO A CA 1
ATOM 1366 C C . PRO A 1 179 ? 14.383 -12.990 -25.847 1.00 82.94 179 PRO A C 1
ATOM 1368 O O . PRO A 1 179 ? 15.095 -13.991 -25.734 1.00 82.94 179 PRO A O 1
ATOM 1371 N N . ASP A 1 180 ? 13.880 -12.566 -27.008 1.00 87.81 180 ASP A N 1
ATOM 1372 C CA . ASP A 1 180 ? 14.047 -13.248 -28.292 1.00 87.81 180 ASP A CA 1
ATOM 1373 C C . ASP A 1 180 ? 15.347 -12.820 -28.992 1.00 87.81 180 ASP A C 1
ATOM 1375 O O . ASP A 1 180 ? 15.976 -13.634 -29.673 1.00 87.81 180 ASP A O 1
ATOM 1379 N N . ASP A 1 181 ? 15.813 -11.590 -28.745 1.00 89.56 181 ASP A N 1
ATOM 1380 C CA . ASP A 1 181 ? 17.144 -11.119 -29.150 1.00 89.56 181 ASP A CA 1
ATOM 1381 C C . ASP A 1 181 ? 17.888 -10.364 -28.027 1.00 89.56 181 ASP A C 1
ATOM 1383 O O . ASP A 1 181 ? 17.960 -9.132 -28.014 1.00 89.56 181 ASP A O 1
ATOM 1387 N N . PRO A 1 182 ? 18.547 -11.085 -27.099 1.00 81.50 182 PRO A N 1
ATOM 1388 C CA . PRO A 1 182 ? 19.261 -10.465 -25.982 1.00 81.50 182 PRO A CA 1
ATOM 1389 C C . PRO A 1 182 ? 20.483 -9.625 -26.381 1.00 81.50 182 PRO A C 1
ATOM 1391 O O . PRO A 1 182 ? 21.073 -8.975 -25.516 1.00 81.50 182 PRO A O 1
ATOM 1394 N N . ARG A 1 183 ? 20.936 -9.711 -27.641 1.00 85.06 183 ARG A N 1
ATOM 1395 C CA . ARG A 1 183 ? 22.071 -8.935 -28.172 1.00 85.06 183 ARG A CA 1
ATOM 1396 C C . ARG A 1 183 ? 21.620 -7.772 -29.055 1.00 85.06 183 ARG A C 1
ATOM 1398 O O . ARG A 1 183 ? 22.458 -6.937 -29.396 1.00 85.06 183 ARG A O 1
ATOM 1405 N N . GLY A 1 184 ? 20.344 -7.735 -29.422 1.00 87.81 184 GLY A N 1
ATOM 1406 C CA . GLY A 1 184 ? 19.720 -6.652 -30.160 1.00 87.81 184 GLY A CA 1
ATOM 1407 C C . GLY A 1 184 ? 19.430 -5.425 -29.290 1.00 87.81 184 GLY A C 1
ATOM 1408 O O . GLY A 1 184 ? 19.794 -5.376 -28.108 1.00 87.81 184 GLY A O 1
ATOM 1409 N N . PRO A 1 185 ? 18.787 -4.398 -29.872 1.00 90.81 185 PRO A N 1
ATOM 1410 C CA . PRO A 1 185 ? 18.322 -3.237 -29.125 1.00 90.81 185 PRO A CA 1
ATOM 1411 C C . PRO A 1 185 ? 17.377 -3.646 -27.982 1.00 90.81 185 PRO A C 1
ATOM 1413 O O . PRO A 1 185 ? 16.568 -4.558 -28.154 1.00 90.81 185 PRO A O 1
ATOM 1416 N N . PRO A 1 186 ? 17.432 -2.974 -26.820 1.00 93.12 186 PRO A N 1
ATOM 1417 C CA . PRO A 1 186 ? 16.526 -3.279 -25.723 1.00 93.12 186 PRO A CA 1
ATOM 1418 C C . PRO A 1 186 ? 15.077 -2.911 -26.074 1.00 93.12 186 PRO A C 1
ATOM 1420 O O . PRO A 1 186 ? 14.820 -1.934 -26.778 1.00 93.12 186 PRO A O 1
ATOM 1423 N N . LEU A 1 187 ? 14.118 -3.647 -25.503 1.00 93.94 187 LEU A N 1
ATOM 1424 C CA . LEU A 1 187 ? 12.689 -3.322 -25.590 1.00 93.94 187 LEU A CA 1
ATOM 1425 C C . LEU A 1 187 ? 12.375 -1.974 -24.928 1.00 93.94 187 LEU A C 1
ATOM 1427 O O . LEU A 1 187 ? 11.457 -1.263 -25.339 1.00 93.94 187 LEU A O 1
ATOM 1431 N N . TYR A 1 188 ? 13.119 -1.638 -23.873 1.00 96.19 188 TYR A N 1
ATOM 1432 C CA . TYR A 1 188 ? 12.969 -0.387 -23.147 1.00 96.19 188 TYR A CA 1
ATOM 1433 C C . TYR A 1 188 ? 14.270 0.035 -22.460 1.00 96.19 188 TYR A C 1
ATOM 1435 O O . TYR A 1 188 ? 15.000 -0.802 -21.925 1.00 96.19 188 TYR A O 1
ATOM 1443 N N . GLU A 1 189 ? 14.506 1.344 -22.435 1.00 95.69 189 GLU A N 1
ATOM 1444 C CA . GLU A 1 189 ? 15.595 2.002 -21.723 1.00 95.69 189 GLU A CA 1
ATOM 1445 C C . GLU A 1 189 ? 15.087 3.333 -21.149 1.00 95.69 189 GLU A C 1
ATOM 1447 O O . GLU A 1 189 ? 14.522 4.136 -21.897 1.00 95.69 189 GLU A O 1
ATOM 1452 N N . GLY A 1 190 ? 15.251 3.547 -19.840 1.00 95.94 190 GLY A N 1
ATOM 1453 C CA . GLY A 1 190 ? 14.827 4.771 -19.147 1.00 95.94 190 GLY A CA 1
ATOM 1454 C C . GLY A 1 190 ? 14.274 4.529 -17.734 1.00 95.94 190 GLY A C 1
ATOM 1455 O O . GLY A 1 190 ? 14.456 3.434 -17.191 1.00 95.94 190 GLY A O 1
ATOM 1456 N N . PRO A 1 191 ? 13.593 5.524 -17.135 1.00 96.50 191 PRO A N 1
ATOM 1457 C CA . PRO A 1 191 ? 13.017 5.418 -15.794 1.00 96.50 191 PRO A CA 1
ATOM 1458 C C . PRO A 1 191 ? 11.955 4.319 -15.693 1.00 96.50 191 PRO A C 1
ATOM 1460 O O . PRO A 1 191 ? 11.020 4.244 -16.492 1.00 96.50 191 PRO A O 1
ATOM 1463 N N . ALA A 1 192 ? 12.033 3.466 -14.671 1.00 95.69 192 ALA A N 1
ATOM 1464 C CA . ALA A 1 192 ? 11.108 2.342 -14.540 1.00 95.69 192 ALA A CA 1
ATOM 1465 C C . ALA A 1 192 ? 9.627 2.756 -14.451 1.00 95.69 192 ALA A C 1
ATOM 1467 O O . ALA A 1 192 ? 8.765 1.976 -14.859 1.00 95.69 192 ALA A O 1
ATOM 1468 N N . SER A 1 193 ? 9.308 3.953 -13.948 1.00 94.38 193 SER A N 1
ATOM 1469 C CA . SER A 1 193 ? 7.943 4.487 -13.918 1.00 94.38 193 SER A CA 1
ATOM 1470 C C . SER A 1 193 ? 7.344 4.727 -15.299 1.00 94.38 193 SER A C 1
ATOM 1472 O O . SER A 1 193 ? 6.128 4.629 -15.429 1.00 94.38 193 SER A O 1
ATOM 1474 N N . GLU A 1 194 ? 8.158 4.971 -16.326 1.00 96.19 194 GLU A N 1
ATOM 1475 C CA . GLU A 1 194 ? 7.707 5.276 -17.688 1.00 96.19 194 GLU A CA 1
ATOM 1476 C C . GLU A 1 194 ? 7.645 4.039 -18.589 1.00 96.19 194 GLU A C 1
ATOM 1478 O O . GLU A 1 194 ? 7.110 4.094 -19.698 1.00 96.19 194 GLU A O 1
ATOM 1483 N N . ALA A 1 195 ? 8.134 2.890 -18.116 1.00 95.50 195 ALA A N 1
ATOM 1484 C CA . ALA A 1 195 ? 8.206 1.667 -18.910 1.00 95.50 195 ALA A CA 1
ATOM 1485 C C . ALA A 1 195 ? 6.839 1.232 -19.476 1.00 95.50 195 ALA A C 1
ATOM 1487 O O . ALA A 1 195 ? 6.772 0.680 -20.574 1.00 95.50 195 ALA A O 1
ATOM 1488 N N . HIS A 1 196 ? 5.734 1.546 -18.788 1.00 93.94 196 HIS A N 1
ATOM 1489 C CA . HIS A 1 196 ? 4.373 1.250 -19.253 1.00 93.94 196 HIS A CA 1
ATOM 1490 C C . HIS A 1 196 ? 3.976 1.968 -20.555 1.00 93.94 196 HIS A C 1
ATOM 1492 O O . HIS A 1 196 ? 2.940 1.652 -21.135 1.00 93.94 196 HIS A O 1
ATOM 1498 N N . GLN A 1 197 ? 4.737 2.976 -20.992 1.00 95.50 197 GLN A N 1
ATOM 1499 C CA . GLN A 1 197 ? 4.484 3.689 -22.246 1.00 95.50 197 GLN A CA 1
ATOM 1500 C C . GLN A 1 197 ? 4.937 2.883 -23.469 1.00 95.50 197 GLN A C 1
ATOM 1502 O O . GLN A 1 197 ? 4.449 3.119 -24.571 1.00 95.50 197 GLN A O 1
ATOM 1507 N N . ARG A 1 198 ? 5.878 1.946 -23.287 1.00 93.94 198 ARG A N 1
ATOM 1508 C CA . ARG A 1 198 ? 6.447 1.125 -24.371 1.00 93.94 198 ARG A CA 1
ATOM 1509 C C . ARG A 1 198 ? 6.234 -0.369 -24.176 1.00 93.94 198 ARG A C 1
ATOM 1511 O O . ARG A 1 198 ? 6.147 -1.108 -25.150 1.00 93.94 198 ARG A O 1
ATOM 1518 N N . LEU A 1 199 ? 6.159 -0.816 -22.928 1.00 93.56 199 LEU A N 1
ATOM 1519 C CA . LEU A 1 199 ? 5.961 -2.213 -22.576 1.00 93.56 199 LEU A CA 1
ATOM 1520 C C . LEU A 1 199 ? 4.481 -2.494 -22.316 1.00 93.56 199 LEU A C 1
ATOM 1522 O O . LEU A 1 199 ? 3.771 -1.701 -21.699 1.00 93.56 199 LEU A O 1
ATOM 1526 N N . SER A 1 200 ? 4.033 -3.667 -22.754 1.00 90.56 200 SER A N 1
ATOM 1527 C CA . SER A 1 200 ? 2.714 -4.188 -22.393 1.00 90.56 200 SER A CA 1
ATOM 1528 C C . SER A 1 200 ? 2.660 -4.579 -20.906 1.00 90.56 200 SER A C 1
ATOM 1530 O O . SER A 1 200 ? 3.700 -4.715 -20.261 1.00 90.56 200 SER A O 1
ATOM 1532 N N . PRO A 1 201 ? 1.467 -4.786 -20.321 1.00 90.38 201 PRO A N 1
ATOM 1533 C CA . PRO A 1 201 ? 1.359 -5.332 -18.972 1.00 90.38 201 PRO A CA 1
ATOM 1534 C C . PRO A 1 201 ? 2.081 -6.681 -18.845 1.00 90.38 201 PRO A C 1
ATOM 1536 O O . PRO A 1 201 ? 1.882 -7.583 -19.658 1.00 90.38 201 PRO A O 1
ATOM 1539 N N . GLY A 1 202 ? 2.919 -6.832 -17.821 1.00 87.50 202 GLY A N 1
ATOM 1540 C CA . GLY A 1 202 ? 3.768 -8.007 -17.658 1.00 87.50 202 GLY A CA 1
ATOM 1541 C C . GLY A 1 202 ? 4.893 -7.832 -16.641 1.00 87.50 202 GLY A C 1
ATOM 1542 O O . GLY A 1 202 ? 5.030 -6.802 -15.980 1.00 87.50 202 GLY A O 1
ATOM 1543 N N . ARG A 1 203 ? 5.714 -8.880 -16.503 1.00 90.75 203 ARG A N 1
ATOM 1544 C CA . ARG A 1 203 ? 6.922 -8.887 -15.663 1.00 90.75 203 ARG A CA 1
ATOM 1545 C C . ARG A 1 203 ? 8.137 -9.073 -16.556 1.00 90.75 203 ARG A C 1
ATOM 1547 O O . ARG A 1 203 ? 8.273 -10.107 -17.205 1.00 90.75 203 ARG A O 1
ATOM 1554 N N . TYR A 1 204 ? 9.037 -8.106 -16.524 1.00 90.62 204 TYR A N 1
ATOM 1555 C CA . TYR A 1 204 ? 10.194 -8.031 -17.397 1.00 90.62 204 TYR A CA 1
ATOM 1556 C C . TYR A 1 204 ? 11.475 -8.179 -16.589 1.00 90.62 204 TYR A C 1
ATOM 1558 O O . TYR A 1 204 ? 11.626 -7.597 -15.513 1.00 90.62 204 TYR A O 1
ATOM 1566 N N . ARG A 1 205 ? 12.413 -8.977 -17.104 1.00 91.19 205 ARG A N 1
ATOM 1567 C CA . ARG A 1 205 ? 13.775 -9.001 -16.564 1.00 91.19 205 ARG A CA 1
ATOM 1568 C C . ARG A 1 205 ? 14.455 -7.707 -16.976 1.00 91.19 205 ARG A C 1
ATOM 1570 O O . ARG A 1 205 ? 14.429 -7.354 -18.149 1.00 91.19 205 ARG A O 1
ATOM 1577 N N . ALA A 1 206 ? 15.051 -7.031 -16.009 1.00 92.88 206 ALA A N 1
ATOM 1578 C CA . ALA A 1 206 ? 15.678 -5.746 -16.232 1.00 92.88 206 ALA A CA 1
ATOM 1579 C C . ALA A 1 206 ? 17.040 -5.684 -15.550 1.00 92.88 206 ALA A C 1
ATOM 1581 O O . ALA A 1 206 ? 17.372 -6.502 -14.685 1.00 92.88 206 ALA A O 1
ATOM 1582 N N . HIS A 1 207 ? 17.812 -4.682 -15.933 1.00 92.94 207 HIS A N 1
ATOM 1583 C CA . HIS A 1 207 ? 19.071 -4.336 -15.302 1.00 92.94 207 HIS A CA 1
ATOM 1584 C C . HIS A 1 207 ? 19.107 -2.839 -15.034 1.00 92.94 207 HIS A C 1
ATOM 1586 O O . HIS A 1 207 ? 18.440 -2.089 -15.739 1.00 92.94 207 HIS A O 1
ATOM 1592 N N . LEU A 1 208 ? 19.884 -2.405 -14.042 1.00 92.56 208 LEU A N 1
ATOM 1593 C CA . LEU A 1 208 ? 20.190 -0.981 -13.908 1.00 92.56 208 LEU A CA 1
ATOM 1594 C C . LEU A 1 208 ? 20.927 -0.498 -15.157 1.00 92.56 208 LEU A C 1
ATOM 1596 O O . LEU A 1 208 ? 21.913 -1.123 -15.558 1.00 92.56 208 LEU A O 1
ATOM 1600 N N . LEU A 1 209 ? 20.480 0.628 -15.717 1.00 88.12 209 LEU A N 1
ATOM 1601 C CA . LEU A 1 209 ? 20.970 1.176 -16.984 1.00 88.12 209 LEU A CA 1
ATOM 1602 C C . LEU A 1 209 ? 22.503 1.281 -17.034 1.00 88.12 209 LEU A C 1
ATOM 1604 O O . LEU A 1 209 ? 23.152 0.820 -17.968 1.00 88.12 209 LEU A O 1
ATOM 1608 N N . HIS A 1 210 ? 23.105 1.819 -15.976 1.00 87.19 210 HIS A N 1
ATOM 1609 C CA . HIS A 1 210 ? 24.557 2.011 -15.890 1.00 87.19 210 HIS A CA 1
ATOM 1610 C C . HIS A 1 210 ? 25.293 0.869 -15.181 1.00 87.19 210 HIS A C 1
ATOM 1612 O O . HIS A 1 210 ? 26.504 0.941 -14.972 1.00 87.19 210 HIS A O 1
ATOM 1618 N N . GLN A 1 211 ? 24.580 -0.177 -14.758 1.00 88.12 211 GLN A N 1
ATOM 1619 C CA . GLN A 1 211 ? 25.143 -1.271 -13.972 1.00 88.12 211 GLN A CA 1
ATOM 1620 C C . GLN A 1 211 ? 24.489 -2.608 -14.356 1.00 88.12 211 GLN A C 1
ATOM 1622 O O . GLN A 1 211 ? 23.724 -3.173 -13.571 1.00 88.12 211 GLN A O 1
ATOM 1627 N N . PRO A 1 212 ? 24.830 -3.187 -15.522 1.00 81.56 212 PRO A N 1
ATOM 1628 C CA . PRO A 1 212 ? 24.177 -4.391 -16.043 1.00 81.56 212 PRO A CA 1
ATOM 1629 C C . PRO A 1 212 ? 24.322 -5.627 -15.135 1.00 81.56 212 PRO A C 1
ATOM 1631 O O . PRO A 1 212 ? 23.535 -6.570 -15.215 1.00 81.56 212 PRO A O 1
ATOM 1634 N N . ALA A 1 213 ? 25.292 -5.642 -14.216 1.00 84.44 213 ALA A N 1
ATOM 1635 C CA . ALA A 1 213 ? 25.404 -6.688 -13.199 1.00 84.44 213 ALA A CA 1
ATOM 1636 C C . ALA A 1 213 ? 24.239 -6.674 -12.183 1.00 84.44 213 ALA A C 1
ATOM 1638 O O . ALA A 1 213 ? 23.888 -7.721 -11.631 1.00 84.44 213 ALA A O 1
ATOM 1639 N N . HIS A 1 214 ? 23.609 -5.518 -11.959 1.00 87.50 214 HIS A N 1
ATOM 1640 C CA . HIS A 1 214 ? 22.505 -5.350 -11.020 1.00 87.50 214 HIS A CA 1
ATOM 1641 C C . HIS A 1 214 ? 21.183 -5.718 -11.683 1.00 87.50 214 HIS A C 1
ATOM 1643 O O . HIS A 1 214 ? 20.632 -4.973 -12.491 1.00 87.50 214 HIS A O 1
ATOM 1649 N N . ARG A 1 215 ? 20.683 -6.907 -11.338 1.00 89.12 215 ARG A N 1
ATOM 1650 C CA . ARG A 1 215 ? 19.455 -7.476 -11.899 1.00 89.12 215 ARG A CA 1
ATOM 1651 C C . ARG A 1 215 ? 18.229 -7.003 -11.133 1.00 89.12 215 ARG A C 1
ATOM 1653 O O . ARG A 1 215 ? 18.138 -7.186 -9.918 1.00 89.12 215 ARG A O 1
ATOM 1660 N N . LEU A 1 216 ? 17.250 -6.525 -11.881 1.00 91.31 216 LEU A N 1
ATOM 1661 C CA . LEU A 1 216 ? 15.967 -6.040 -11.403 1.00 91.31 216 LEU A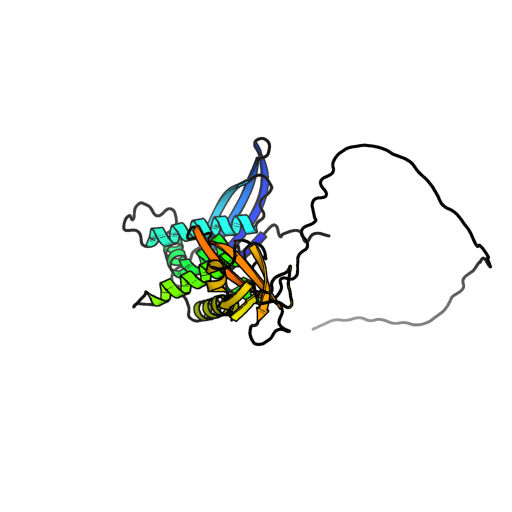 CA 1
ATOM 1662 C C . LEU A 1 216 ? 14.825 -6.777 -12.114 1.00 91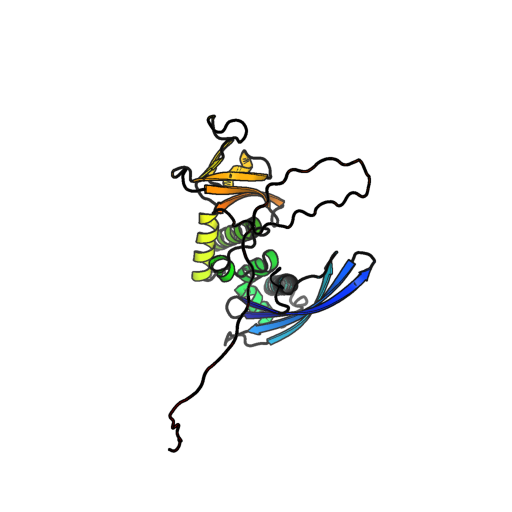.31 216 LEU A C 1
ATOM 1664 O O . LEU A 1 216 ? 15.020 -7.555 -13.055 1.00 91.31 216 LEU A O 1
ATOM 1668 N N . VAL A 1 217 ? 13.612 -6.531 -11.643 1.00 90.94 217 VAL A N 1
ATOM 1669 C CA . VAL A 1 217 ? 12.378 -6.865 -12.347 1.00 90.94 217 VAL A CA 1
ATOM 1670 C C . VAL A 1 217 ? 11.593 -5.582 -12.532 1.00 90.94 217 VAL A C 1
ATOM 1672 O O . VAL A 1 217 ? 11.354 -4.877 -11.558 1.00 90.94 217 VAL A O 1
ATOM 1675 N N . VAL A 1 218 ? 11.165 -5.304 -13.758 1.00 92.25 218 VAL A N 1
ATOM 1676 C CA . VAL A 1 218 ? 10.183 -4.253 -14.036 1.00 92.25 218 VAL A CA 1
ATOM 1677 C C . VAL A 1 218 ? 8.819 -4.913 -14.123 1.00 92.25 218 VAL A C 1
ATOM 1679 O O . VAL A 1 218 ? 8.646 -5.902 -14.837 1.00 92.25 218 VAL A O 1
ATOM 1682 N N . ILE A 1 219 ? 7.855 -4.403 -13.368 1.00 91.62 219 ILE A N 1
ATOM 1683 C CA . ILE A 1 219 ? 6.467 -4.854 -13.446 1.00 91.62 219 ILE A CA 1
ATOM 1684 C C . ILE A 1 219 ? 5.654 -3.726 -14.058 1.00 91.62 219 ILE A C 1
ATOM 1686 O O . ILE A 1 219 ? 5.712 -2.601 -13.572 1.00 91.62 219 ILE A O 1
ATOM 1690 N N . VAL A 1 220 ? 4.898 -4.054 -15.101 1.00 91.31 220 VAL A N 1
ATOM 1691 C CA . VAL A 1 220 ? 3.930 -3.173 -15.752 1.00 91.31 220 VAL A CA 1
ATOM 1692 C C . VAL A 1 220 ? 2.546 -3.756 -15.514 1.00 91.31 220 VAL A C 1
ATOM 1694 O O . VAL A 1 220 ? 2.305 -4.922 -15.829 1.00 91.31 220 VAL A O 1
ATOM 1697 N N . ALA A 1 221 ? 1.632 -2.978 -14.948 1.00 89.81 221 ALA A N 1
ATOM 1698 C CA . ALA A 1 221 ? 0.258 -3.413 -14.711 1.00 89.81 221 ALA A CA 1
ATOM 1699 C C . ALA A 1 221 ? -0.701 -2.220 -14.713 1.00 89.81 221 ALA A C 1
ATOM 1701 O O . ALA A 1 221 ? -0.286 -1.072 -14.872 1.00 89.81 221 ALA A O 1
ATOM 1702 N N . ARG A 1 222 ? -1.994 -2.492 -14.534 1.00 85.31 222 ARG A N 1
ATOM 1703 C CA . ARG A 1 222 ? -2.945 -1.439 -14.173 1.00 85.31 222 ARG A CA 1
ATOM 1704 C C . ARG A 1 222 ? -2.790 -1.128 -12.690 1.00 85.31 222 ARG A C 1
ATOM 1706 O O . ARG A 1 222 ? -2.557 -2.029 -11.891 1.00 85.31 222 ARG A O 1
ATOM 1713 N N . SER A 1 223 ? -2.877 0.149 -12.361 1.00 81.62 223 SER A N 1
ATOM 1714 C CA . SER A 1 223 ? -2.845 0.645 -10.998 1.00 81.62 223 SER A CA 1
ATOM 1715 C C . SER A 1 223 ? -4.163 0.297 -10.305 1.00 81.62 223 SER A C 1
ATOM 1717 O O . SER A 1 223 ? -5.231 0.346 -10.922 1.00 81.62 223 SER A O 1
ATOM 1719 N N . GLU A 1 224 ? -4.078 -0.076 -9.034 1.00 77.81 224 GLU A N 1
ATOM 1720 C CA . GLU A 1 224 ? -5.241 -0.497 -8.251 1.00 77.81 224 GLU A CA 1
ATOM 1721 C C . GLU A 1 224 ? -6.012 0.717 -7.713 1.00 77.81 224 GLU A C 1
ATOM 1723 O O . GLU A 1 224 ? -7.208 0.611 -7.465 1.00 77.81 224 GLU A O 1
ATOM 1728 N N . MET A 1 225 ? -5.369 1.887 -7.564 1.00 75.06 225 MET A N 1
ATOM 1729 C CA . MET A 1 225 ? -6.049 3.094 -7.066 1.00 75.06 225 MET A CA 1
ATOM 1730 C C . MET A 1 225 ? -6.649 3.954 -8.185 1.00 75.06 225 MET A C 1
ATOM 1732 O O . MET A 1 225 ? -7.713 4.536 -8.002 1.00 75.06 225 MET A O 1
ATOM 1736 N N . TYR A 1 226 ? -5.987 4.050 -9.342 1.00 76.56 226 TYR A N 1
ATOM 1737 C CA . TYR A 1 226 ? -6.393 4.938 -10.444 1.00 76.56 226 TYR A CA 1
ATOM 1738 C C . TYR A 1 226 ? -6.888 4.201 -11.686 1.00 76.56 226 TYR A C 1
ATOM 1740 O O . TYR A 1 226 ? -7.413 4.829 -12.605 1.00 76.56 226 TYR A O 1
ATOM 1748 N N . GLY A 1 227 ? -6.674 2.886 -11.777 1.00 78.06 227 GLY A N 1
ATOM 1749 C CA . GLY A 1 227 ? -7.057 2.076 -12.935 1.00 78.06 227 GLY A CA 1
ATOM 1750 C C . GLY A 1 227 ? -6.244 2.343 -14.212 1.00 78.06 227 GLY A C 1
ATOM 1751 O O . GLY A 1 227 ? -6.470 1.663 -15.219 1.00 78.06 227 GLY A O 1
ATOM 1752 N N . GLY A 1 228 ? -5.314 3.305 -14.205 1.00 85.75 228 GLY A N 1
ATOM 1753 C CA . GLY A 1 228 ? -4.412 3.626 -15.318 1.00 85.75 228 GLY A CA 1
ATOM 1754 C C . GLY A 1 228 ? -3.189 2.699 -15.383 1.00 85.75 228 GLY A C 1
ATOM 1755 O O . GLY A 1 228 ? -2.938 1.958 -14.438 1.00 85.75 228 GLY A O 1
ATOM 1756 N N . PRO A 1 229 ? -2.418 2.688 -16.484 1.00 88.69 229 PRO A N 1
ATOM 1757 C CA . PRO A 1 229 ? -1.181 1.914 -16.557 1.00 88.69 229 PRO A CA 1
ATOM 1758 C C . PRO A 1 229 ? -0.122 2.475 -15.597 1.00 88.69 229 PRO A C 1
ATOM 1760 O O . PRO A 1 229 ? 0.001 3.685 -15.421 1.00 88.69 229 PRO A O 1
ATOM 1763 N N . MET A 1 230 ? 0.653 1.585 -14.988 1.00 92.44 230 MET A N 1
ATOM 1764 C CA . MET A 1 230 ? 1.728 1.913 -14.062 1.00 92.44 230 MET A CA 1
ATOM 1765 C C . MET A 1 230 ? 2.885 0.933 -14.237 1.00 92.44 230 MET A C 1
ATOM 1767 O O . MET A 1 230 ? 2.678 -0.250 -14.516 1.00 92.44 230 MET A O 1
ATOM 1771 N N . ALA A 1 231 ? 4.105 1.422 -14.019 1.00 93.12 231 ALA A N 1
ATOM 1772 C CA . ALA A 1 231 ? 5.291 0.589 -13.938 1.00 93.12 231 ALA A CA 1
ATOM 1773 C C . ALA A 1 231 ? 6.174 0.927 -12.727 1.00 93.12 231 ALA A C 1
ATOM 1775 O O . ALA A 1 231 ? 6.128 2.038 -12.178 1.00 93.12 231 ALA A O 1
ATOM 1776 N N . ALA A 1 232 ? 6.946 -0.065 -12.285 1.00 93.88 232 ALA A N 1
ATOM 1777 C CA . ALA A 1 232 ? 7.958 0.084 -11.245 1.00 93.88 232 ALA A CA 1
ATOM 1778 C C . ALA A 1 232 ? 9.041 -0.999 -11.340 1.00 93.88 232 ALA A C 1
ATOM 1780 O O . ALA A 1 232 ? 8.774 -2.127 -11.772 1.00 93.88 232 ALA A O 1
ATOM 1781 N N . SER A 1 233 ? 10.247 -0.662 -10.884 1.00 93.06 233 SER A N 1
ATOM 1782 C CA . SER A 1 233 ? 11.369 -1.587 -10.723 1.00 93.06 233 SER A CA 1
ATOM 1783 C C . SER A 1 233 ? 11.428 -2.176 -9.318 1.00 93.06 233 SER A C 1
ATOM 1785 O O . SER A 1 233 ? 11.157 -1.507 -8.327 1.00 93.06 233 SER A O 1
ATOM 1787 N N . PHE A 1 234 ? 11.868 -3.426 -9.218 1.00 89.00 234 PHE A N 1
ATOM 1788 C CA . PHE A 1 234 ? 12.110 -4.092 -7.945 1.00 89.00 234 PHE A CA 1
ATOM 1789 C C . PHE A 1 234 ? 13.420 -4.866 -7.995 1.00 89.00 234 PHE A C 1
ATOM 1791 O O . PHE A 1 234 ? 13.669 -5.640 -8.927 1.00 89.00 234 PHE A O 1
ATOM 1798 N N . SER A 1 235 ? 14.236 -4.708 -6.955 1.00 82.56 235 SER A N 1
ATOM 1799 C CA . SER A 1 235 ? 15.364 -5.600 -6.697 1.00 82.56 235 SER A CA 1
ATOM 1800 C C . SER A 1 235 ? 14.856 -7.032 -6.618 1.00 82.56 235 SER A C 1
ATOM 1802 O O . SER A 1 235 ? 13.821 -7.291 -6.003 1.00 82.56 235 SER A O 1
ATOM 1804 N N . ARG A 1 236 ? 15.555 -7.947 -7.302 1.00 64.25 236 ARG A N 1
ATOM 1805 C CA . ARG A 1 236 ? 15.127 -9.332 -7.544 1.00 64.25 236 ARG A CA 1
ATOM 1806 C C . ARG A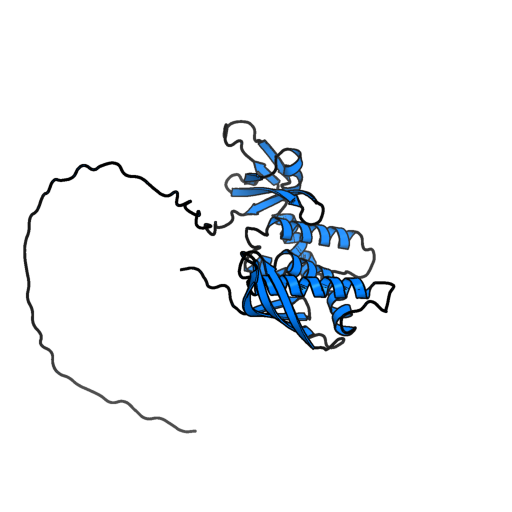 1 236 ? 14.429 -9.930 -6.317 1.00 64.25 236 ARG A C 1
ATOM 1808 O O . ARG A 1 236 ? 15.065 -10.221 -5.306 1.00 64.25 236 ARG A O 1
ATOM 1815 N N . LEU A 1 237 ? 13.120 -10.129 -6.442 1.00 56.03 237 LEU A N 1
ATOM 1816 C CA . LEU A 1 237 ? 12.318 -10.827 -5.449 1.00 56.03 237 LEU A CA 1
ATOM 1817 C C . LEU A 1 237 ? 12.938 -12.199 -5.224 1.00 56.03 237 LEU A C 1
ATOM 1819 O O . LEU A 1 237 ? 13.131 -12.948 -6.187 1.00 56.03 237 LEU A O 1
ATOM 1823 N N . ARG A 1 238 ? 13.234 -12.558 -3.972 1.00 41.16 238 ARG A N 1
ATOM 1824 C CA . ARG A 1 238 ? 13.335 -13.982 -3.658 1.00 41.16 238 ARG A CA 1
ATOM 1825 C C . ARG A 1 238 ? 11.971 -14.562 -3.995 1.00 41.16 238 ARG A C 1
ATOM 1827 O O . ARG A 1 238 ? 10.977 -14.200 -3.372 1.00 41.16 238 ARG A O 1
ATOM 1834 N N . SER A 1 239 ? 11.917 -15.392 -5.029 1.00 34.69 239 SER A N 1
ATOM 1835 C CA . SER A 1 239 ? 10.732 -16.171 -5.339 1.00 34.69 239 SER A CA 1
ATOM 1836 C C . SER A 1 239 ? 10.398 -16.988 -4.096 1.00 34.69 239 SER A C 1
ATOM 1838 O O . SER A 1 239 ? 11.069 -17.977 -3.815 1.00 34.69 239 SER A O 1
ATOM 1840 N N . VAL A 1 240 ? 9.376 -16.592 -3.340 1.00 37.12 240 VAL A N 1
ATOM 1841 C CA . VAL A 1 240 ? 8.595 -17.588 -2.615 1.00 37.12 240 VAL A CA 1
ATOM 1842 C C . VAL A 1 240 ? 7.895 -18.344 -3.732 1.00 37.12 240 VAL A C 1
ATOM 1844 O O . VAL A 1 240 ? 6.973 -17.824 -4.360 1.00 37.12 240 VAL A O 1
ATOM 1847 N N . GLU A 1 241 ? 8.450 -19.493 -4.112 1.00 27.98 241 GLU A N 1
ATOM 1848 C CA . GLU A 1 241 ? 7.829 -20.377 -5.088 1.00 27.98 241 GLU A CA 1
ATOM 1849 C C . GLU A 1 241 ? 6.389 -20.632 -4.635 1.00 27.98 241 GLU A C 1
ATOM 1851 O O . GLU A 1 241 ? 6.145 -21.338 -3.658 1.00 27.98 241 GLU A O 1
ATOM 1856 N N . ARG A 1 242 ? 5.414 -20.055 -5.350 1.00 31.53 242 ARG A N 1
ATOM 1857 C CA . ARG A 1 242 ? 4.060 -20.608 -5.354 1.00 31.53 242 ARG A CA 1
ATOM 1858 C C . ARG A 1 242 ? 4.224 -22.077 -5.742 1.00 31.53 242 ARG A C 1
ATOM 1860 O O . ARG A 1 242 ? 4.827 -22.329 -6.794 1.00 31.53 242 ARG A O 1
ATOM 1867 N N . PRO A 1 243 ? 3.695 -23.041 -4.971 1.00 29.83 243 PRO A N 1
ATOM 1868 C CA . PRO A 1 243 ? 3.555 -24.389 -5.480 1.00 29.83 243 PRO A CA 1
ATOM 1869 C C . PRO A 1 243 ? 2.776 -24.259 -6.782 1.00 29.83 243 PRO A C 1
ATOM 1871 O O . PRO A 1 243 ? 1.647 -23.764 -6.792 1.00 29.83 243 PRO A O 1
ATOM 1874 N N . ARG A 1 244 ? 3.400 -24.632 -7.903 1.00 35.28 244 ARG A N 1
ATOM 1875 C CA . ARG A 1 244 ? 2.650 -24.884 -9.127 1.00 35.28 244 ARG A CA 1
ATOM 1876 C C . ARG A 1 244 ? 1.590 -25.901 -8.726 1.00 35.28 244 ARG A C 1
ATOM 1878 O O . ARG A 1 244 ? 1.942 -27.031 -8.390 1.00 35.28 244 ARG A O 1
ATOM 1885 N N . GLN A 1 245 ? 0.321 -25.496 -8.715 1.00 33.47 245 GLN A N 1
ATOM 1886 C CA . GLN A 1 245 ? -0.779 -26.443 -8.744 1.00 33.47 245 GLN A CA 1
ATOM 1887 C C . GLN A 1 245 ? -0.514 -27.327 -9.961 1.00 33.47 245 GLN A C 1
ATOM 1889 O O . GLN A 1 245 ? -0.659 -26.901 -11.106 1.00 33.47 245 GLN A O 1
ATOM 1894 N N . ARG A 1 246 ? -0.031 -28.547 -9.711 1.00 34.44 246 ARG A N 1
ATOM 1895 C CA . ARG A 1 246 ? -0.159 -29.624 -10.678 1.00 34.44 246 ARG A CA 1
ATOM 1896 C C . ARG A 1 246 ? -1.658 -29.777 -10.873 1.00 34.44 246 ARG A C 1
ATOM 1898 O O . ARG A 1 246 ? -2.352 -30.230 -9.968 1.00 34.44 246 ARG A O 1
ATOM 1905 N N . ALA A 1 247 ? -2.144 -29.340 -12.028 1.00 33.03 247 ALA A N 1
ATOM 1906 C CA . ALA A 1 247 ? -3.429 -29.774 -12.529 1.00 33.03 247 ALA A CA 1
ATOM 1907 C C . ALA A 1 247 ? -3.354 -31.303 -12.637 1.00 33.03 247 ALA A C 1
ATOM 1909 O O . ALA A 1 247 ? -2.720 -31.848 -13.539 1.00 33.03 247 ALA A O 1
ATOM 1910 N N . ASN A 1 248 ? -3.922 -31.989 -11.648 1.00 33.41 248 ASN A N 1
ATOM 1911 C CA . ASN A 1 248 ? -4.216 -33.406 -11.741 1.00 33.41 248 ASN A CA 1
ATOM 1912 C C . ASN A 1 248 ? -5.342 -33.554 -12.770 1.00 33.41 248 ASN A C 1
ATOM 1914 O O . ASN A 1 248 ? -6.511 -33.371 -12.444 1.00 33.41 248 ASN A O 1
ATOM 1918 N N . GLY A 1 249 ? -4.981 -33.851 -14.016 1.00 28.42 249 GLY A N 1
ATOM 1919 C CA . GLY A 1 249 ? -5.895 -34.488 -14.961 1.00 28.42 249 GLY A CA 1
ATOM 1920 C C . GLY A 1 249 ? -5.997 -35.989 -14.639 1.00 28.42 249 GLY A C 1
ATOM 1921 O O . GLY A 1 249 ? -4.964 -36.602 -14.356 1.00 28.42 249 GLY A O 1
ATOM 1922 N N . PRO A 1 250 ? -7.196 -36.597 -14.632 1.00 37.94 250 PRO A N 1
ATOM 1923 C CA . PRO A 1 250 ? -7.368 -38.012 -14.319 1.00 37.94 250 PRO A CA 1
ATOM 1924 C C . PRO A 1 250 ? -7.219 -38.904 -15.568 1.00 37.94 250 PRO A C 1
ATOM 1926 O O . PRO A 1 250 ? -7.871 -38.651 -16.575 1.00 37.94 250 PRO A O 1
ATOM 1929 N N . GLY A 1 251 ? -6.436 -39.990 -15.449 1.00 28.69 251 GLY A N 1
ATOM 1930 C CA . GLY A 1 251 ? -6.401 -41.160 -16.358 1.00 28.69 251 GLY A CA 1
ATOM 1931 C C . GLY A 1 251 ? -5.743 -40.924 -17.735 1.00 28.69 251 GLY A C 1
ATOM 1932 O O . GLY A 1 251 ? -5.848 -39.848 -18.293 1.00 28.69 251 GLY A O 1
ATOM 1933 N N . ALA A 1 252 ? -5.051 -41.861 -18.387 1.00 29.77 252 ALA A N 1
ATOM 1934 C CA . ALA A 1 252 ? -4.973 -43.304 -18.211 1.00 29.77 252 ALA A CA 1
ATOM 1935 C C . ALA A 1 252 ? -3.677 -43.893 -18.829 1.00 29.77 252 ALA A C 1
ATOM 1937 O O . ALA A 1 252 ? -3.118 -43.354 -19.777 1.00 29.77 252 ALA A O 1
ATOM 1938 N N . HIS A 1 253 ? -3.254 -45.011 -18.231 1.00 31.64 253 HIS A N 1
ATOM 1939 C CA . HIS A 1 253 ? -2.426 -46.146 -18.676 1.00 31.64 253 HIS A CA 1
ATOM 1940 C C . HIS A 1 253 ? -1.629 -46.156 -20.001 1.00 31.64 253 HIS A C 1
ATOM 1942 O O . HIS A 1 253 ? -2.175 -45.975 -21.083 1.00 31.64 253 HIS A O 1
ATOM 1948 N N . GLY A 1 254 ? -0.385 -46.658 -19.894 1.00 26.80 254 GLY A N 1
ATOM 1949 C CA . GLY A 1 254 ? 0.327 -47.368 -20.968 1.00 26.80 254 GLY A CA 1
ATOM 1950 C C . GLY A 1 254 ? 1.786 -47.743 -20.636 1.00 26.80 254 GLY A C 1
ATOM 1951 O O . GLY A 1 254 ? 2.648 -46.889 -20.758 1.00 26.80 254 GLY A O 1
ATOM 1952 N N . ALA A 1 255 ? 2.000 -49.002 -20.210 1.00 29.33 255 ALA A N 1
ATOM 1953 C CA . ALA A 1 255 ? 3.200 -49.883 -20.248 1.00 29.33 255 ALA A CA 1
ATOM 1954 C C . ALA A 1 255 ? 4.627 -49.286 -20.078 1.00 29.33 255 ALA A C 1
ATOM 1956 O O . ALA A 1 255 ? 5.070 -48.456 -20.859 1.00 29.33 255 ALA A O 1
ATOM 1957 N N . ALA A 1 256 ? 5.378 -49.644 -19.020 1.00 33.88 256 ALA A N 1
ATOM 1958 C CA . ALA A 1 256 ? 6.317 -50.792 -18.943 1.00 33.88 256 ALA A CA 1
ATOM 1959 C C . ALA A 1 256 ? 7.319 -50.827 -20.116 1.00 33.88 256 ALA A C 1
ATOM 1961 O O . ALA A 1 256 ? 6.918 -50.963 -21.266 1.00 33.88 256 ALA A O 1
ATOM 1962 N N . THR A 1 257 ? 8.631 -50.677 -19.919 1.00 29.95 257 THR A N 1
ATOM 1963 C CA . THR A 1 257 ? 9.660 -51.701 -19.578 1.00 29.95 257 THR A CA 1
ATOM 1964 C C . THR A 1 257 ? 10.983 -50.880 -19.608 1.00 29.95 257 THR A C 1
ATOM 1966 O O . THR A 1 257 ? 11.072 -49.950 -20.401 1.00 29.95 257 THR A O 1
ATOM 1969 N N . GLU A 1 258 ? 12.020 -50.996 -18.776 1.00 28.58 258 GLU A N 1
ATOM 1970 C CA . GLU A 1 258 ? 12.901 -52.146 -18.592 1.00 28.58 258 GLU A CA 1
ATOM 1971 C C . GLU A 1 258 ? 14.093 -51.695 -17.706 1.00 28.58 258 GLU A C 1
ATOM 1973 O O . GLU A 1 258 ? 14.719 -50.662 -17.940 1.00 28.58 258 GLU A O 1
ATOM 1978 N N . ALA A 1 259 ? 14.397 -52.475 -16.677 1.00 37.88 259 ALA A N 1
ATOM 1979 C CA . ALA A 1 259 ? 15.717 -52.656 -16.059 1.00 37.88 259 ALA A CA 1
ATOM 1980 C C . ALA A 1 259 ? 15.911 -54.192 -16.037 1.00 37.88 259 ALA A C 1
ATOM 1982 O O . ALA A 1 259 ? 14.871 -54.862 -16.030 1.00 37.88 259 ALA A O 1
ATOM 1983 N N . PRO A 1 260 ? 17.120 -54.809 -15.970 1.00 48.25 260 PRO A N 1
ATOM 1984 C CA . PRO A 1 260 ? 18.237 -54.401 -15.098 1.00 48.25 260 PRO A CA 1
ATOM 1985 C C . PRO A 1 260 ? 19.662 -54.829 -15.562 1.00 48.25 260 PRO A C 1
ATOM 1987 O O . PRO A 1 260 ? 19.829 -55.506 -16.569 1.00 48.25 260 PRO A O 1
ATOM 1990 N N . SER A 1 261 ? 20.704 -54.478 -14.790 1.00 29.88 261 SER A N 1
ATOM 1991 C CA . SER A 1 261 ? 21.981 -55.225 -14.590 1.00 29.88 261 SER A CA 1
ATOM 1992 C C . SER A 1 261 ? 22.830 -54.457 -13.555 1.00 29.88 261 SER A C 1
ATOM 1994 O O . SER A 1 261 ? 23.264 -53.347 -13.830 1.00 29.88 261 SER A O 1
ATOM 1996 N N . ALA A 1 262 ? 22.906 -54.831 -12.273 1.00 31.98 262 ALA A N 1
ATOM 1997 C CA . ALA A 1 262 ? 23.662 -55.937 -11.669 1.00 31.98 262 ALA A CA 1
ATOM 1998 C C . ALA A 1 262 ? 25.198 -55.834 -11.816 1.00 31.98 262 ALA A C 1
ATOM 2000 O O . ALA A 1 262 ? 25.746 -56.238 -12.834 1.00 31.98 262 ALA A O 1
ATOM 2001 N N . ARG A 1 263 ? 25.884 -55.411 -10.739 1.00 30.89 263 ARG A N 1
ATOM 2002 C CA . ARG A 1 263 ? 27.115 -56.050 -10.226 1.00 30.89 263 ARG A CA 1
ATOM 2003 C C . ARG A 1 263 ? 27.194 -55.909 -8.699 1.00 30.89 263 ARG A C 1
ATOM 2005 O O . ARG A 1 263 ? 27.414 -54.827 -8.166 1.00 30.89 263 ARG A O 1
ATOM 2012 N N . GLN A 1 264 ? 26.968 -57.041 -8.036 1.00 32.62 264 GLN A N 1
ATOM 2013 C CA . GLN A 1 264 ? 27.324 -57.362 -6.652 1.00 32.62 264 GLN A CA 1
ATOM 2014 C C . GLN A 1 264 ? 28.837 -57.594 -6.513 1.00 32.62 264 GLN A C 1
ATOM 2016 O O . GLN A 1 264 ? 29.439 -58.133 -7.439 1.00 32.62 264 GLN A O 1
ATOM 2021 N N . GLN A 1 265 ? 29.392 -57.277 -5.337 1.00 29.92 265 GLN A N 1
ATOM 2022 C CA . GLN A 1 265 ? 30.210 -58.148 -4.453 1.00 29.92 265 GLN A CA 1
ATOM 2023 C C . GLN A 1 265 ? 30.710 -57.271 -3.280 1.00 29.92 265 GLN A C 1
ATOM 2025 O O . GLN A 1 265 ? 31.371 -56.268 -3.523 1.00 29.92 265 GLN A O 1
ATOM 2030 N N . SER A 1 266 ? 30.164 -57.375 -2.055 1.00 31.66 266 SER A N 1
ATOM 2031 C CA . SER A 1 266 ? 30.444 -58.351 -0.964 1.00 31.66 266 SER A CA 1
ATOM 2032 C C . SER A 1 266 ? 31.890 -58.266 -0.454 1.00 31.66 266 SER A C 1
ATOM 2034 O O . SER A 1 266 ? 32.819 -58.487 -1.216 1.00 31.66 266 SER A O 1
ATOM 2036 N N . ASP A 1 267 ? 32.133 -57.789 0.770 1.00 30.91 267 ASP A N 1
ATOM 2037 C CA . ASP A 1 267 ? 32.178 -58.551 2.039 1.00 30.91 267 ASP A CA 1
ATOM 2038 C C . ASP A 1 267 ? 32.212 -57.533 3.216 1.00 30.91 267 ASP A C 1
ATOM 2040 O O . ASP A 1 267 ? 32.700 -56.427 3.020 1.00 30.91 267 ASP A O 1
ATOM 2044 N N . ARG A 1 268 ? 31.780 -57.731 4.474 1.00 28.86 268 ARG A N 1
ATOM 2045 C CA . ARG A 1 268 ? 31.448 -58.890 5.322 1.00 28.86 268 ARG A CA 1
ATOM 2046 C C . ARG A 1 268 ? 30.717 -58.387 6.594 1.00 28.86 268 ARG A C 1
ATOM 2048 O O . ARG A 1 268 ? 30.788 -57.211 6.935 1.00 28.86 268 ARG A O 1
ATOM 2055 N N . TRP A 1 269 ? 30.050 -59.301 7.296 1.00 27.08 269 TRP A N 1
ATOM 2056 C CA . TRP A 1 269 ? 29.119 -59.115 8.428 1.00 27.08 269 TRP A CA 1
ATOM 2057 C C . TRP A 1 269 ? 29.776 -59.112 9.846 1.00 27.08 269 TRP A C 1
ATOM 2059 O O . TRP A 1 269 ? 30.924 -59.522 9.982 1.00 27.08 269 TRP A O 1
ATOM 2069 N N . ALA A 1 270 ? 29.009 -58.657 10.863 1.00 39.19 270 ALA A N 1
ATOM 2070 C CA . ALA A 1 270 ? 29.293 -58.339 12.301 1.00 39.19 270 ALA A CA 1
ATOM 2071 C C . ALA A 1 270 ? 29.443 -59.582 13.256 1.00 39.19 270 ALA A C 1
ATOM 2073 O O . ALA A 1 270 ? 29.412 -60.670 12.679 1.00 39.19 270 ALA A O 1
ATOM 2074 N N . PRO A 1 271 ? 29.575 -59.549 14.636 1.00 43.69 271 PRO A N 1
ATOM 2075 C CA . PRO A 1 271 ? 28.923 -58.700 15.689 1.00 43.69 271 PRO A CA 1
ATOM 2076 C C . PRO A 1 271 ? 29.763 -58.319 16.976 1.00 43.69 271 PRO A C 1
ATOM 2078 O O . PRO A 1 271 ? 30.930 -58.671 17.090 1.00 43.69 271 PRO A O 1
ATOM 2081 N N . GLY A 1 272 ? 29.174 -57.565 17.941 1.00 33.56 272 GLY A N 1
ATOM 2082 C CA . GLY A 1 272 ? 29.768 -57.071 19.232 1.00 33.56 272 GLY A CA 1
ATOM 2083 C C . GLY A 1 272 ? 29.955 -58.132 20.356 1.00 33.56 272 GLY A C 1
ATOM 2084 O O . GLY A 1 272 ? 29.758 -59.300 20.028 1.00 33.56 272 GLY A O 1
ATOM 2085 N N . PRO A 1 273 ? 30.279 -57.824 21.657 1.00 46.56 273 PRO A N 1
ATOM 2086 C CA . PRO A 1 273 ? 29.688 -56.762 22.511 1.00 46.56 273 PRO A CA 1
ATOM 2087 C C . PRO A 1 273 ? 30.574 -56.091 23.630 1.00 46.56 273 PRO A C 1
ATOM 2089 O O . PRO A 1 273 ? 31.721 -56.442 23.868 1.00 46.56 273 PRO A O 1
ATOM 2092 N N . ARG A 1 274 ? 29.949 -55.114 24.326 1.00 37.44 274 ARG A N 1
ATOM 2093 C CA . ARG A 1 274 ? 30.131 -54.498 25.678 1.00 37.44 274 ARG A CA 1
ATOM 2094 C C . ARG A 1 274 ? 31.334 -54.855 26.584 1.00 37.44 274 ARG A C 1
ATOM 2096 O O . ARG A 1 274 ? 31.496 -56.009 26.962 1.00 37.44 274 ARG A O 1
ATOM 2103 N N . SER A 1 275 ? 31.933 -53.822 27.202 1.00 34.97 275 SER A N 1
ATOM 2104 C CA . SER A 1 275 ? 32.062 -53.692 28.679 1.00 34.97 275 SER A CA 1
ATOM 2105 C C . SER A 1 275 ? 32.652 -52.331 29.119 1.00 34.97 275 SER A C 1
ATOM 2107 O O . SER A 1 275 ? 33.728 -51.934 28.693 1.00 34.97 275 SER A O 1
ATOM 2109 N N . SER A 1 276 ? 31.945 -51.627 30.009 1.00 40.78 276 SER A N 1
ATOM 2110 C CA . SER A 1 276 ? 32.511 -50.698 31.013 1.00 40.78 276 SER A CA 1
ATOM 2111 C C . SER A 1 276 ? 32.480 -51.439 32.362 1.00 40.78 276 SER A C 1
ATOM 2113 O O . SER A 1 276 ? 31.641 -52.343 32.483 1.00 40.78 276 SER A O 1
ATOM 2115 N N . PRO A 1 277 ? 33.301 -51.109 33.387 1.00 50.78 277 PRO A N 1
ATOM 2116 C CA . PRO A 1 277 ? 32.930 -50.008 34.299 1.00 50.78 277 PRO A CA 1
ATOM 2117 C C . PRO A 1 277 ? 34.080 -49.353 35.123 1.00 50.78 277 PRO A C 1
ATOM 2119 O O . PRO A 1 277 ? 35.214 -49.817 35.118 1.00 50.78 277 PRO A O 1
ATOM 2122 N N . ARG A 1 278 ? 33.671 -48.364 35.947 1.00 38.75 278 ARG A N 1
ATOM 2123 C CA . ARG A 1 278 ? 34.323 -47.738 37.135 1.00 38.75 278 ARG A CA 1
ATOM 2124 C C . ARG A 1 278 ? 35.421 -46.714 36.830 1.00 38.75 278 ARG A C 1
ATOM 2126 O O . ARG A 1 278 ? 36.371 -47.028 36.136 1.00 38.75 278 ARG A O 1
ATOM 2133 N N . GLY A 1 279 ? 35.356 -45.466 37.304 1.00 35.62 279 GLY A N 1
ATOM 2134 C CA . GLY A 1 279 ? 34.839 -44.889 38.570 1.00 35.62 279 GLY A CA 1
ATOM 2135 C C . GLY A 1 279 ? 36.019 -44.104 39.184 1.00 35.62 279 GLY A C 1
ATOM 2136 O O . GLY A 1 279 ? 37.152 -44.453 38.885 1.00 35.62 279 GLY A O 1
ATOM 2137 N N . ALA A 1 280 ? 35.959 -43.055 39.998 1.00 38.38 280 ALA A N 1
ATOM 2138 C CA . ALA A 1 280 ? 35.000 -42.185 40.688 1.00 38.38 280 ALA A CA 1
ATOM 2139 C C . ALA A 1 280 ? 35.818 -40.887 41.004 1.00 38.38 280 ALA A C 1
ATOM 2141 O O . ALA A 1 280 ? 37.021 -40.876 40.762 1.00 38.38 280 ALA A O 1
ATOM 2142 N N . GLY A 1 281 ? 35.343 -39.764 41.538 1.00 34.47 281 GLY A N 1
ATOM 2143 C CA . GLY A 1 281 ? 34.062 -39.331 42.091 1.00 34.47 281 GLY A CA 1
ATOM 2144 C C . GLY A 1 281 ? 33.844 -37.847 41.736 1.00 34.47 281 GLY A C 1
ATOM 2145 O O . GLY A 1 281 ? 34.721 -37.213 41.160 1.00 34.47 281 GLY A O 1
ATOM 2146 N N . GLY A 1 282 ? 32.647 -37.282 41.901 1.00 33.12 282 GLY A N 1
ATOM 2147 C CA . GLY A 1 282 ? 32.026 -37.019 43.205 1.00 33.12 282 GLY A CA 1
ATOM 2148 C C . GLY A 1 282 ? 32.749 -35.815 43.830 1.00 33.12 282 GLY A C 1
ATOM 2149 O O . GLY A 1 282 ? 33.952 -35.892 44.027 1.00 33.12 282 GLY A O 1
ATOM 2150 N N . ILE A 1 283 ? 32.122 -34.702 44.201 1.00 36.50 283 ILE A N 1
ATOM 2151 C CA . ILE A 1 283 ? 30.834 -34.544 44.881 1.00 36.50 283 ILE A CA 1
ATOM 2152 C C . ILE A 1 283 ? 30.331 -33.107 44.604 1.00 36.50 283 ILE A C 1
ATOM 2154 O O . ILE A 1 283 ? 31.126 -32.171 44.569 1.00 36.50 283 ILE A O 1
ATOM 2158 N N . ASP A 1 284 ? 29.023 -32.971 44.403 1.00 39.44 284 ASP A N 1
ATOM 2159 C CA . ASP A 1 284 ? 28.254 -31.725 44.236 1.00 39.44 284 ASP A CA 1
ATOM 2160 C C . ASP A 1 284 ? 27.573 -31.347 45.593 1.00 39.44 284 ASP A C 1
ATOM 2162 O O . ASP A 1 284 ? 27.723 -32.089 46.563 1.00 39.44 284 ASP A O 1
ATOM 2166 N N . PRO A 1 285 ? 26.779 -30.266 45.704 1.00 67.81 285 PRO A N 1
ATOM 2167 C CA . PRO A 1 285 ? 26.984 -29.033 46.480 1.00 67.81 285 PRO A CA 1
ATOM 2168 C C . PRO A 1 285 ? 26.232 -29.034 47.848 1.00 67.81 285 PRO A C 1
ATOM 2170 O O . PRO A 1 285 ? 25.877 -30.113 48.326 1.00 67.81 285 PRO A O 1
ATOM 2173 N N . PRO A 1 286 ? 25.988 -27.886 48.537 1.00 57.44 286 PRO A N 1
ATOM 2174 C CA . PRO A 1 286 ? 24.836 -27.032 48.179 1.00 57.44 286 PRO A CA 1
ATOM 2175 C C . PRO A 1 286 ? 24.990 -25.506 48.455 1.00 57.44 286 PRO A C 1
ATOM 2177 O O . PRO A 1 286 ? 25.805 -25.062 49.259 1.00 57.44 286 PRO A O 1
ATOM 2180 N N . ALA A 1 287 ? 24.146 -24.701 47.796 1.00 43.75 287 ALA A N 1
ATOM 2181 C CA . ALA A 1 287 ? 23.759 -23.325 48.183 1.00 43.75 287 ALA A CA 1
ATOM 2182 C C . ALA A 1 287 ? 22.734 -23.365 49.361 1.00 43.75 287 ALA A C 1
ATOM 2184 O O . ALA A 1 287 ? 22.414 -24.483 49.774 1.00 43.75 287 ALA A O 1
ATOM 2185 N N . PRO A 1 288 ? 22.102 -22.273 49.876 1.00 51.16 288 PRO A N 1
ATOM 2186 C CA . PRO A 1 288 ? 22.177 -20.831 49.559 1.00 51.16 288 PRO A CA 1
ATOM 2187 C C . PRO A 1 288 ? 22.202 -19.889 50.807 1.00 51.16 288 PRO A C 1
ATOM 2189 O O . PRO A 1 288 ? 22.101 -20.345 51.942 1.00 51.16 288 PRO A O 1
ATOM 2192 N N . GLY A 1 289 ? 22.229 -18.561 50.593 1.00 38.38 289 GLY A N 1
ATOM 2193 C CA . GLY A 1 289 ? 21.608 -17.588 51.518 1.00 38.38 289 GLY A CA 1
ATOM 2194 C C . GLY A 1 289 ? 22.401 -16.313 51.838 1.00 38.38 289 GLY A C 1
ATOM 2195 O O . GLY A 1 289 ? 23.278 -16.347 52.697 1.00 38.38 289 GLY A O 1
ATOM 2196 N N . LEU A 1 290 ? 22.052 -15.195 51.185 1.00 38.25 290 LEU A N 1
ATOM 2197 C CA . LEU A 1 290 ? 21.443 -13.967 51.748 1.00 38.25 290 LEU A CA 1
ATOM 2198 C C . LEU A 1 290 ? 21.372 -12.870 50.676 1.00 38.25 290 LEU A C 1
ATOM 2200 O O . LEU A 1 290 ? 22.378 -12.678 49.960 1.00 38.25 290 LEU A O 1
#

Foldseek 3Di:
DDDPQDQKDWDDQPQKIKIKGWPDWDDPDVQKIKTKIKIKIAGPDPVQGDIDIDIDIDMDSDYDGSLQVQLVVLVVLLVLLVVLPDPDPVPRPDDNSSNVVSVLRNLQSNLCNQQSHGLVCCVVVNGPPVCLLVNLVSLVVLQVVQVPDPDDGSDDPVSNVSSVVSNDQFFAFKFFADPVDNPDHTQDTGTQFCVLVRDPADKTWIAHRVGNVQIWIKGWDQHPPPRHITITIGRDDPPPDDPPPPPPDDDDDDDDDDDDDDDDDDDDDDDDDDDDDDDDDDDDDDDDDD